Protein AF-A0A9D5VTI6-F1 (afdb_monomer)

Foldseek 3Di:
DDDDDDDDDDDDDDPDDDDDDDDDDDDDDDDDDDDDDDDDDDDDDDDDDPPPPPPPPPPPVVVVVVVVVVVVVVVVVVVVVVVVQVVQQQKWAWDADPFEIWIWGGQDPPVGTHGDDGQGPHDDDPVRDDRIDGLVVVLVSQLVSLQVQLVVLVVDPDDRPLVSSLVSLVSSLVSDPDPVVNVVSQLVNLVSLLVVLQVQLVVLVVVDDLVSLVSSLVSLVVNCVTNYDPVSNVVSVVVNVVSVVSNVVVVVVD

Nearest PDB structures (foldseek):
  2yhc-assembly1_A  TM=4.412E-01  e=2.828E-01  Escherichia coli BL21(DE3)
  9co0-assembly1_D  TM=4.946E-01  e=5.108E-01  Escherichia coli
  5h7c-assembly2_C  TM=4.149E-01  e=6.471E-01  Staphylococcus aureus
  6lyr-assembly1_D  TM=4.007E-01  e=3.183E-01  Escherichia coli K-12
  9dze-assembly1_B  TM=3.853E-01  e=5.767E+00  synthetic construct

Solvent-accessible surface area (backbone atoms only — not comparable to full-atom values): 15288 Å² total; per-residue (Å²): 140,85,84,84,80,85,82,79,85,76,80,82,82,82,82,73,79,86,77,83,83,78,80,83,81,84,78,86,81,86,82,81,86,83,90,84,87,89,86,89,86,86,85,82,91,75,94,72,80,81,73,76,75,73,76,74,86,68,69,58,64,66,58,56,51,50,52,52,50,50,52,51,52,51,52,51,52,53,51,51,52,49,52,52,48,54,59,34,54,50,33,29,38,76,47,79,55,99,64,18,31,37,38,28,34,31,68,42,89,88,82,41,58,42,85,69,50,73,43,69,83,40,80,81,57,78,94,72,70,66,89,67,39,43,61,84,67,50,28,53,56,54,18,48,54,22,44,51,56,23,53,54,38,67,74,46,92,74,83,55,54,61,69,61,23,40,54,25,34,63,62,15,41,87,29,39,92,42,70,69,55,27,48,51,45,48,34,51,43,31,42,53,53,28,51,53,27,45,51,53,18,53,55,28,51,73,68,63,46,70,72,31,33,55,51,18,46,50,30,38,54,54,32,65,75,38,63,59,55,70,71,57,46,52,52,45,53,52,50,44,52,54,46,52,53,51,45,53,57,58,61,76,73,11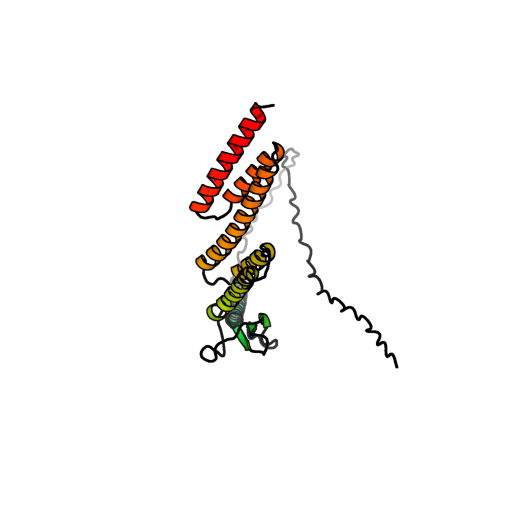1

Secondary structure (DSSP, 8-state):
---------------PPPPP--PPPPPP---PPPP-----------------------S-HHHHHHHHHHHHHHHHHHHHHHHHHHHHHT-EEEEEETTEEEEEEEEETTTEEEEEEEEET----GGG--SSB-HHHHHHHHHHHHHHHHHGGGSSSSS--HHHHHHHHHHHGGG-SSHHHHHHHHHHHHHHHHHHHHHHHHHHHHH--HHHHHHHHHHHHHHHTS---HHHHHHHHHHHHHHHHHHHHHHTT-

Radius of gyration: 34.2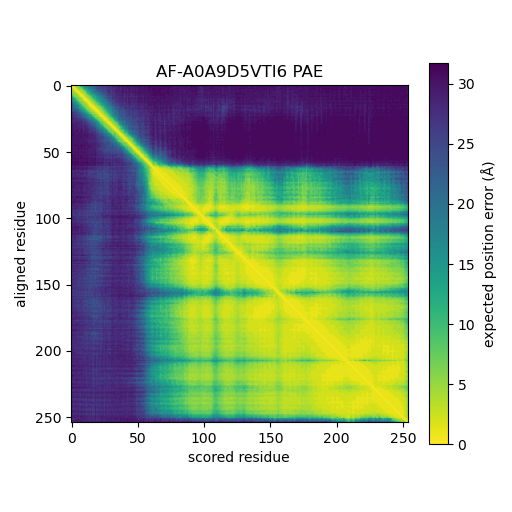4 Å; Cα contacts (8 Å, |Δi|>4): 215; chains: 1; bounding box: 74×119×70 Å

Sequence (254 aa):
EVITEEVKNIEPEVVTPPEPVIEPVIQEELVKVEEKTPEEIKFESNNFIVHKATIDNDIDNSMIKKIIMGCCALAFLIVLVIIASFSNMSKYYIISNDKGIEIWRGSFSPLGKEFFMQLNDVKIPENKKKDVYCKADVFPLICENYISKADNVLDVAGIPNFKTMKKHLNKAIPYAISKELSDSISNRSDRLDAFILIYKADILVLKGSIPNFEQALNYLKQALNLNIDELQKDLVLKKIKVVSDILASTKGKK

pLDDT: mean 79.87, std 23.85, range [27.11, 98.62]

Mean predicted aligned error: 15.23 Å

Structure (mmCIF, N/CA/C/O backbone):
data_AF-A0A9D5VTI6-F1
#
_entry.id   AF-A0A9D5VTI6-F1
#
loop_
_atom_site.group_PDB
_atom_site.id
_atom_site.type_symbol
_atom_site.label_atom_id
_atom_site.label_alt_id
_atom_site.label_comp_id
_atom_site.label_asym_id
_atom_site.label_entity_id
_atom_site.label_seq_id
_atom_site.pdbx_PDB_ins_code
_atom_site.Cartn_x
_atom_site.Cartn_y
_atom_site.Cartn_z
_atom_site.occupancy
_atom_site.B_iso_or_equiv
_atom_site.auth_seq_id
_atom_site.auth_comp_id
_atom_site.auth_asym_id
_atom_site.auth_atom_id
_atom_site.pdbx_PDB_model_num
ATOM 1 N N . GLU A 1 1 ? 14.673 -58.220 9.024 1.00 43.97 1 GLU A N 1
ATOM 2 C CA . GLU A 1 1 ? 15.490 -57.126 8.469 1.00 43.97 1 GLU A CA 1
ATOM 3 C C . GLU A 1 1 ? 14.805 -55.811 8.771 1.00 43.97 1 GLU A C 1
ATOM 5 O O . GLU A 1 1 ? 13.729 -55.547 8.256 1.00 43.97 1 GLU A O 1
ATOM 10 N N . VAL A 1 2 ? 15.373 -55.069 9.715 1.00 39.53 2 VAL A N 1
ATOM 11 C CA . VAL A 1 2 ? 14.962 -53.716 10.089 1.00 39.53 2 VAL A CA 1
ATOM 12 C C . VAL A 1 2 ? 16.063 -52.823 9.538 1.00 39.53 2 VAL A C 1
ATOM 14 O O . VAL A 1 2 ? 17.204 -52.956 9.971 1.00 39.53 2 VAL A O 1
ATOM 17 N N . ILE A 1 3 ? 15.749 -51.980 8.556 1.00 39.47 3 ILE A N 1
ATOM 18 C CA . ILE A 1 3 ? 16.678 -50.971 8.043 1.00 39.47 3 ILE A CA 1
ATOM 19 C C . ILE A 1 3 ? 16.146 -49.617 8.500 1.00 39.47 3 ILE A C 1
ATOM 21 O O . ILE A 1 3 ? 15.167 -49.094 7.976 1.00 39.47 3 ILE A O 1
ATOM 25 N N . THR A 1 4 ? 16.768 -49.109 9.556 1.00 38.38 4 THR A N 1
ATOM 26 C CA . THR A 1 4 ? 16.699 -47.726 10.020 1.00 38.38 4 THR A CA 1
ATOM 27 C C . THR A 1 4 ? 17.646 -46.885 9.168 1.00 38.38 4 THR A C 1
ATOM 29 O O . THR A 1 4 ? 18.858 -47.067 9.268 1.00 38.38 4 THR A O 1
ATOM 32 N N . GLU A 1 5 ? 17.121 -45.970 8.353 1.00 44.16 5 GLU A N 1
ATOM 33 C CA . GLU A 1 5 ? 17.927 -44.918 7.724 1.00 44.16 5 GLU A CA 1
ATOM 34 C C . GLU A 1 5 ? 17.889 -43.644 8.582 1.00 44.16 5 GLU A C 1
ATOM 36 O O . GLU A 1 5 ? 16.846 -43.017 8.774 1.00 44.16 5 GLU A O 1
ATOM 41 N N . GLU A 1 6 ? 19.056 -43.284 9.119 1.00 37.69 6 GLU A N 1
ATOM 42 C CA . GLU A 1 6 ? 19.358 -41.983 9.716 1.00 37.69 6 GLU A CA 1
ATOM 43 C C . GLU A 1 6 ? 19.283 -40.888 8.644 1.00 37.69 6 GLU A C 1
ATOM 45 O O . GLU A 1 6 ? 20.169 -40.755 7.797 1.00 37.69 6 GLU A O 1
ATOM 50 N N . VAL A 1 7 ? 18.251 -40.047 8.702 1.00 43.75 7 VAL A N 1
ATOM 51 C CA . VAL A 1 7 ? 18.218 -38.806 7.924 1.00 43.75 7 VAL A CA 1
ATOM 52 C C . VAL A 1 7 ? 19.051 -37.759 8.661 1.00 43.75 7 VAL A C 1
ATOM 54 O O . VAL A 1 7 ? 18.619 -37.149 9.640 1.00 43.75 7 VAL A O 1
ATOM 57 N N . LYS A 1 8 ? 20.281 -37.573 8.182 1.00 38.91 8 LYS A N 1
ATOM 58 C CA . LYS A 1 8 ? 21.216 -36.537 8.620 1.00 38.91 8 LYS A CA 1
ATOM 59 C C . LYS A 1 8 ? 20.639 -35.155 8.293 1.00 38.91 8 LYS A C 1
ATOM 61 O O . LYS A 1 8 ? 20.496 -34.784 7.131 1.00 38.91 8 LYS A O 1
ATOM 66 N N . ASN A 1 9 ? 20.300 -34.413 9.342 1.00 35.34 9 ASN A N 1
ATOM 67 C CA . ASN A 1 9 ? 19.789 -33.048 9.292 1.00 35.34 9 ASN A CA 1
ATOM 68 C C . ASN A 1 9 ? 20.900 -32.108 8.780 1.00 35.34 9 ASN A C 1
ATOM 70 O O . ASN A 1 9 ? 21.881 -31.879 9.486 1.00 35.34 9 ASN A O 1
ATOM 74 N N . ILE A 1 10 ? 20.785 -31.613 7.545 1.00 40.25 10 ILE A N 1
ATOM 75 C CA . ILE A 1 10 ? 21.669 -30.575 6.997 1.00 40.25 10 ILE A CA 1
ATOM 76 C C . ILE A 1 10 ? 20.892 -29.263 7.050 1.00 40.25 10 ILE A C 1
ATOM 78 O O . ILE A 1 10 ? 19.964 -29.032 6.277 1.00 40.25 10 ILE A O 1
ATOM 82 N N . GLU A 1 11 ? 21.255 -28.438 8.022 1.00 40.38 11 GLU A N 1
ATOM 83 C CA . GLU A 1 11 ? 20.750 -27.086 8.221 1.00 40.38 11 GLU A CA 1
ATOM 84 C C . GLU A 1 11 ? 21.240 -26.191 7.061 1.00 40.38 11 GLU A C 1
ATOM 86 O O . GLU A 1 11 ? 22.439 -26.192 6.766 1.00 40.38 11 GLU A O 1
ATOM 91 N N . PRO A 1 12 ? 20.362 -25.470 6.338 1.00 37.25 12 PRO A N 1
ATOM 92 C CA . PRO A 1 12 ? 20.798 -24.609 5.248 1.00 37.25 12 PRO A CA 1
ATOM 93 C C . PRO A 1 12 ? 21.479 -23.353 5.804 1.00 37.25 12 PRO A C 1
ATOM 95 O O . PRO A 1 12 ? 20.873 -22.560 6.525 1.00 37.25 12 PRO A O 1
ATOM 98 N N . GLU A 1 13 ? 22.744 -23.177 5.433 1.00 39.16 13 GLU A N 1
ATOM 99 C CA . GLU A 1 13 ? 23.577 -22.021 5.751 1.00 39.16 13 GLU A CA 1
ATOM 100 C C . GLU A 1 13 ? 22.930 -20.727 5.221 1.00 39.16 13 GLU A C 1
ATOM 102 O O . GLU A 1 13 ? 22.745 -20.528 4.017 1.00 39.16 13 GLU A O 1
ATOM 107 N N . VAL A 1 14 ? 22.531 -19.847 6.143 1.00 38.62 14 VAL A N 1
ATOM 108 C CA . VAL A 1 14 ? 21.947 -18.537 5.842 1.00 38.62 14 VAL A CA 1
ATOM 109 C C . VAL A 1 14 ? 23.065 -17.612 5.367 1.00 38.62 14 VAL A C 1
ATOM 111 O O . VAL A 1 14 ? 23.754 -16.987 6.168 1.00 38.62 14 VAL A O 1
ATOM 114 N N . VAL A 1 15 ? 23.239 -17.501 4.051 1.00 40.75 15 VAL A N 1
ATOM 115 C CA . VAL A 1 15 ? 24.117 -16.486 3.456 1.00 40.75 15 VAL A CA 1
ATOM 116 C C . VAL A 1 15 ? 23.425 -15.127 3.569 1.00 40.75 15 VAL A C 1
ATOM 118 O O . VAL A 1 15 ? 22.562 -14.769 2.765 1.00 40.75 15 VAL A O 1
ATOM 121 N N . THR A 1 16 ? 23.773 -14.369 4.607 1.00 39.66 16 THR A N 1
ATOM 122 C CA . THR A 1 16 ? 23.371 -12.968 4.757 1.00 39.66 16 THR A CA 1
ATOM 123 C C . THR A 1 16 ? 24.103 -12.099 3.725 1.00 39.66 16 THR A C 1
ATOM 125 O O . THR A 1 16 ? 25.331 -12.178 3.645 1.00 39.66 16 THR A O 1
ATOM 128 N N . PRO A 1 17 ? 23.400 -11.252 2.948 1.00 46.28 17 PRO A N 1
ATOM 129 C CA . PRO A 1 17 ? 24.040 -10.271 2.072 1.00 46.28 17 PRO A CA 1
ATOM 130 C C . PRO A 1 17 ? 24.896 -9.284 2.885 1.00 46.28 17 PRO A C 1
ATOM 132 O O . PRO A 1 17 ? 24.484 -8.927 3.991 1.00 46.28 17 PRO A O 1
ATOM 135 N N . PRO A 1 18 ? 26.045 -8.810 2.366 1.00 43.47 18 PRO A N 1
ATOM 136 C CA . PRO A 1 18 ? 26.842 -7.803 3.055 1.00 43.47 18 PRO A CA 1
ATOM 137 C C . PRO A 1 18 ? 26.056 -6.494 3.200 1.00 43.47 18 PRO A C 1
ATOM 139 O O . PRO A 1 18 ? 25.431 -6.005 2.256 1.00 43.47 18 PRO A O 1
ATOM 142 N N . GLU A 1 19 ? 26.086 -5.957 4.415 1.00 41.88 19 GLU A N 1
ATOM 143 C CA . GLU A 1 19 ? 25.451 -4.706 4.821 1.00 41.88 19 GLU A CA 1
ATOM 144 C C . GLU A 1 19 ? 26.092 -3.512 4.077 1.00 41.88 19 GLU A C 1
ATOM 146 O O . GLU A 1 19 ? 27.314 -3.490 3.897 1.00 41.88 19 GLU A O 1
ATOM 151 N N . PRO A 1 20 ? 25.311 -2.521 3.605 1.00 37.84 20 PRO A N 1
ATOM 152 C CA . PRO A 1 20 ? 25.862 -1.361 2.915 1.00 37.84 20 PRO A CA 1
ATOM 153 C C . PRO A 1 20 ? 26.680 -0.494 3.880 1.00 37.84 20 PRO A C 1
ATOM 155 O O . PRO A 1 20 ? 26.173 -0.024 4.898 1.00 37.84 20 PRO A O 1
ATOM 158 N N . VAL A 1 21 ? 27.944 -0.252 3.529 1.00 41.22 21 VAL A N 1
ATOM 159 C CA . VAL A 1 21 ? 28.830 0.680 4.234 1.00 41.22 21 VAL A CA 1
ATOM 160 C C . VAL A 1 21 ? 28.287 2.100 4.056 1.00 41.22 21 VAL A C 1
ATOM 162 O O . VAL A 1 21 ? 28.240 2.622 2.944 1.00 41.22 21 VAL A O 1
ATOM 165 N N . ILE A 1 22 ? 27.854 2.713 5.157 1.00 39.47 22 ILE A N 1
ATOM 166 C CA . ILE A 1 22 ? 27.445 4.118 5.219 1.00 39.47 22 ILE A CA 1
ATOM 167 C C . ILE A 1 22 ? 28.712 4.948 5.459 1.00 39.47 22 ILE A C 1
ATOM 169 O O . ILE A 1 22 ? 29.327 4.845 6.521 1.00 39.47 22 ILE A O 1
ATOM 173 N N . GLU A 1 23 ? 29.115 5.758 4.481 1.00 43.22 23 GLU A N 1
ATOM 174 C CA . GLU A 1 23 ? 30.178 6.753 4.665 1.00 43.22 23 GLU A CA 1
ATOM 175 C C . GLU A 1 23 ? 29.709 7.870 5.623 1.00 43.22 23 GLU A C 1
ATOM 177 O O . GLU A 1 23 ? 28.547 8.290 5.556 1.00 43.22 23 GLU A O 1
ATOM 182 N N . PRO A 1 24 ? 30.567 8.355 6.542 1.00 36.34 24 PRO A N 1
ATOM 183 C CA . PRO A 1 24 ? 30.161 9.326 7.548 1.00 36.34 24 PRO A CA 1
ATOM 184 C C . PRO A 1 24 ? 29.905 10.715 6.952 1.00 36.34 24 PRO A C 1
ATOM 186 O O . PRO A 1 24 ? 30.727 11.293 6.243 1.00 36.34 24 PRO A O 1
ATOM 189 N N . VAL A 1 25 ? 28.749 11.259 7.327 1.00 35.19 25 VAL A N 1
ATOM 190 C CA . VAL A 1 25 ? 28.302 12.636 7.100 1.00 35.19 25 VAL A CA 1
ATOM 191 C C . VAL A 1 25 ? 29.259 13.613 7.790 1.00 35.19 25 VAL A C 1
ATOM 193 O O . VAL A 1 25 ? 29.418 13.570 9.009 1.00 35.19 25 VAL A O 1
ATOM 196 N N . ILE A 1 26 ? 29.866 14.519 7.021 1.00 33.16 26 ILE A N 1
ATOM 197 C CA . ILE A 1 26 ? 30.631 15.652 7.556 1.00 33.16 26 ILE A CA 1
ATOM 198 C C . ILE A 1 26 ? 29.632 16.686 8.092 1.00 33.16 26 ILE A C 1
ATOM 200 O O . ILE A 1 26 ? 28.782 17.181 7.354 1.00 33.16 26 ILE A O 1
ATOM 204 N N . GLN A 1 27 ? 29.716 16.974 9.391 1.00 29.55 27 GLN A N 1
ATOM 205 C CA . GLN A 1 27 ? 28.955 18.022 10.070 1.00 29.55 27 GLN A CA 1
ATOM 206 C C . GLN A 1 27 ? 29.680 19.364 9.896 1.00 29.55 27 GLN A C 1
ATOM 208 O O . GLN A 1 27 ? 30.845 19.482 10.270 1.00 29.55 27 GLN A O 1
ATOM 213 N N . GLU A 1 28 ? 29.006 20.374 9.342 1.00 39.56 28 GLU A N 1
ATOM 214 C CA . GLU A 1 28 ? 29.485 21.761 9.373 1.00 39.56 28 GLU A CA 1
ATOM 215 C C . GLU A 1 28 ? 29.245 22.358 10.767 1.00 39.56 28 GLU A C 1
ATOM 217 O O . GLU A 1 28 ? 28.109 22.493 11.229 1.00 39.56 28 GLU A O 1
ATOM 222 N N . GLU A 1 29 ? 30.335 22.704 11.448 1.00 34.91 29 GLU A N 1
ATOM 223 C CA . GLU A 1 29 ? 30.332 23.370 12.745 1.00 34.91 29 GLU A CA 1
ATOM 224 C C . GLU A 1 29 ? 30.116 24.884 12.559 1.00 34.91 29 GLU A C 1
ATOM 226 O O . GLU A 1 29 ? 30.940 25.601 11.991 1.00 34.91 29 GLU A O 1
ATOM 231 N N . LEU A 1 30 ? 28.970 25.374 13.038 1.00 31.88 30 LEU A N 1
ATOM 232 C CA . LEU A 1 30 ? 28.612 26.791 13.110 1.00 31.88 30 LEU A CA 1
ATOM 233 C C . LEU A 1 30 ? 29.460 27.500 14.179 1.00 31.88 30 LEU A C 1
ATOM 235 O O . LEU A 1 30 ? 29.118 27.482 15.362 1.00 31.88 30 LEU A O 1
ATOM 239 N N . VAL A 1 31 ? 30.534 28.183 13.772 1.00 32.88 31 VAL A N 1
ATOM 240 C CA . VAL A 1 31 ? 31.255 29.111 14.657 1.00 32.88 31 VAL A CA 1
ATOM 241 C C . VAL A 1 31 ? 30.581 30.483 14.629 1.00 32.88 31 VAL A C 1
ATOM 243 O O . VAL A 1 31 ? 30.565 31.198 13.629 1.00 32.88 31 VAL A O 1
ATOM 246 N N . LYS A 1 32 ? 30.010 30.827 15.781 1.00 31.69 32 LYS A N 1
ATOM 247 C CA . LYS A 1 32 ? 29.334 32.078 16.118 1.00 31.69 32 LYS A CA 1
ATOM 248 C C . LYS A 1 32 ? 30.393 33.098 16.556 1.00 31.69 32 LYS A C 1
ATOM 250 O O . LYS A 1 32 ? 31.061 32.867 17.559 1.00 31.69 32 LYS A O 1
ATOM 255 N N . VAL A 1 33 ? 30.555 34.206 15.831 1.00 34.12 33 VAL A N 1
ATOM 256 C CA . VAL A 1 33 ? 31.423 35.314 16.267 1.00 34.12 33 VAL A CA 1
ATOM 257 C C . VAL A 1 33 ? 30.557 36.412 16.872 1.00 34.12 33 VAL A C 1
ATOM 259 O O . VAL A 1 33 ? 29.667 36.955 16.222 1.00 34.12 33 VAL A O 1
ATOM 262 N N . GLU A 1 34 ? 30.811 36.665 18.149 1.00 31.92 34 GLU A N 1
ATOM 263 C CA . GLU A 1 34 ? 30.154 37.647 19.001 1.00 31.92 34 GLU A CA 1
ATOM 264 C C . GLU A 1 34 ? 30.899 38.992 18.923 1.00 31.92 34 GLU A C 1
ATOM 266 O O . GLU A 1 34 ? 32.126 39.052 18.857 1.00 31.92 34 GLU A O 1
ATOM 271 N N . GLU A 1 35 ? 30.124 40.068 18.884 1.00 36.31 35 GLU A N 1
ATOM 272 C CA . GLU A 1 35 ? 30.519 41.462 18.685 1.00 36.31 35 GLU A CA 1
ATOM 273 C C . GLU A 1 35 ? 31.070 42.094 19.978 1.00 36.31 35 GLU A C 1
ATOM 275 O O . GLU A 1 35 ? 30.471 41.918 21.041 1.00 36.31 35 GLU A O 1
ATOM 280 N N . LYS A 1 36 ? 32.168 42.871 19.900 1.00 31.98 36 LYS A N 1
ATOM 281 C CA . LYS A 1 36 ? 32.514 43.934 20.874 1.00 31.98 36 LYS A CA 1
ATOM 282 C C . LYS A 1 36 ? 33.604 44.899 20.365 1.00 31.98 36 LYS A C 1
ATOM 284 O O . LYS A 1 36 ? 34.701 44.485 20.004 1.00 31.98 36 LYS A O 1
ATOM 289 N N . THR A 1 37 ? 33.289 46.191 20.424 1.00 29.27 37 THR A N 1
ATOM 290 C CA . THR A 1 37 ? 34.144 47.401 20.297 1.00 29.27 37 THR A CA 1
ATOM 291 C C . THR A 1 37 ? 34.239 48.091 21.684 1.00 29.27 37 THR A C 1
ATOM 293 O O . THR A 1 37 ? 33.498 47.657 22.572 1.00 29.27 37 THR A O 1
ATOM 296 N N . PRO A 1 38 ? 34.947 49.231 21.916 1.00 45.91 38 PRO A N 1
ATOM 297 C CA . PRO A 1 38 ? 36.143 49.867 21.307 1.00 45.91 38 PRO A CA 1
ATOM 298 C C . PRO A 1 38 ? 37.209 50.349 22.356 1.00 45.91 38 PRO A C 1
ATOM 300 O O . PRO A 1 38 ? 36.931 50.341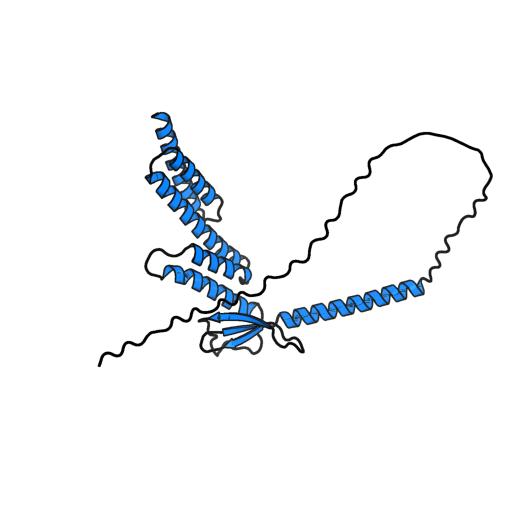 23.548 1.00 45.91 38 PRO A O 1
ATOM 303 N N . GLU A 1 39 ? 38.401 50.800 21.909 1.00 33.03 39 GLU A N 1
ATOM 304 C CA . GLU A 1 39 ? 39.082 52.095 22.250 1.00 33.03 39 GLU A CA 1
ATOM 305 C C . GLU A 1 39 ? 40.641 52.122 22.198 1.00 33.03 39 GLU A C 1
ATOM 307 O O . GLU A 1 39 ? 41.319 51.273 22.768 1.00 33.03 39 GLU A O 1
ATOM 312 N N . GLU A 1 40 ? 41.117 53.156 21.467 1.00 30.23 40 GLU A N 1
ATOM 313 C CA . GLU A 1 40 ? 42.366 53.971 21.407 1.00 30.23 40 GLU A CA 1
ATOM 314 C C . GLU A 1 40 ? 43.764 53.361 21.689 1.00 30.23 40 GLU A C 1
ATOM 316 O O . GLU A 1 40 ? 43.980 52.637 22.648 1.00 30.23 40 GLU A O 1
ATOM 321 N N . ILE A 1 41 ? 44.791 53.638 20.862 1.00 29.81 41 ILE A N 1
ATOM 322 C CA . ILE A 1 41 ? 45.647 54.851 20.933 1.00 29.81 41 ILE A CA 1
ATOM 323 C C . ILE A 1 41 ? 46.195 55.284 19.546 1.00 29.81 41 ILE A C 1
ATOM 325 O O . ILE A 1 41 ? 46.600 54.466 18.722 1.00 29.81 41 ILE A O 1
ATOM 329 N N . LYS A 1 42 ? 46.223 56.611 19.337 1.00 29.03 42 LYS A N 1
ATOM 330 C CA . LYS A 1 42 ? 46.693 57.406 18.175 1.00 29.03 42 LYS A CA 1
ATOM 331 C C . LYS A 1 42 ? 48.218 57.400 18.005 1.00 29.03 42 LYS A C 1
ATOM 333 O O . LYS A 1 42 ? 48.894 57.389 19.020 1.00 29.03 42 LYS A O 1
ATOM 338 N N . PHE A 1 43 ? 48.732 57.585 16.780 1.00 27.11 43 PHE A N 1
ATOM 339 C CA . PHE A 1 43 ? 49.891 58.455 16.489 1.00 27.11 43 PHE A CA 1
ATOM 340 C C . PHE A 1 43 ? 49.946 58.870 15.005 1.00 27.11 43 PHE A C 1
ATOM 342 O O . PHE A 1 43 ? 49.276 58.299 14.150 1.00 27.11 43 PHE A O 1
ATOM 349 N N . GLU A 1 44 ? 50.689 59.947 14.774 1.00 29.73 44 GLU A N 1
ATOM 350 C CA . GLU A 1 44 ? 50.534 60.990 13.762 1.00 29.73 44 GLU A CA 1
ATOM 351 C C . GLU A 1 44 ? 50.876 60.665 12.303 1.00 29.73 44 GLU A C 1
ATOM 353 O O . GLU A 1 44 ? 51.579 59.723 11.946 1.00 29.73 44 GLU A O 1
ATOM 358 N N . SER A 1 45 ? 50.354 61.575 11.482 1.00 43.47 45 SER A N 1
ATOM 359 C CA . SER A 1 45 ? 50.473 61.764 10.045 1.00 43.47 45 SER A CA 1
ATOM 360 C C . SER A 1 45 ? 51.859 61.539 9.451 1.00 43.47 45 SER A C 1
ATOM 362 O O . SER A 1 45 ? 52.825 62.162 9.880 1.00 43.47 45 SER A O 1
ATOM 364 N N . ASN A 1 46 ? 51.889 60.833 8.321 1.00 31.67 46 ASN A N 1
ATOM 365 C CA . ASN A 1 46 ? 52.765 61.171 7.207 1.00 31.67 46 ASN A CA 1
ATOM 366 C C . ASN A 1 46 ? 52.024 60.921 5.890 1.00 31.67 46 ASN A C 1
ATOM 368 O O . ASN A 1 46 ? 51.432 59.863 5.688 1.00 31.67 46 ASN A O 1
ATOM 372 N N . ASN A 1 47 ? 52.036 61.934 5.020 1.00 41.44 47 ASN A N 1
ATOM 373 C CA . ASN A 1 47 ? 51.474 61.914 3.671 1.00 41.44 47 ASN A CA 1
ATOM 374 C C . ASN A 1 47 ? 51.978 60.693 2.892 1.00 41.44 47 ASN A C 1
ATOM 376 O O . ASN A 1 47 ? 53.104 60.699 2.395 1.00 41.44 47 ASN A O 1
ATOM 380 N N . PHE A 1 48 ? 51.130 59.676 2.737 1.00 32.41 48 PHE A N 1
ATOM 381 C CA . PHE A 1 48 ? 51.341 58.645 1.734 1.00 32.41 48 PHE A CA 1
ATOM 382 C C . PHE A 1 48 ? 50.512 58.993 0.504 1.00 32.41 48 PHE A C 1
ATOM 384 O O . PHE A 1 48 ? 49.288 59.122 0.555 1.00 32.41 48 PHE A O 1
ATOM 391 N N . ILE A 1 49 ? 51.228 59.219 -0.590 1.00 38.34 49 ILE A N 1
ATOM 392 C CA . ILE A 1 49 ? 50.702 59.546 -1.907 1.00 38.34 49 ILE A CA 1
ATOM 393 C C . ILE A 1 49 ? 49.628 58.519 -2.275 1.00 38.34 49 ILE A C 1
ATOM 395 O O . ILE A 1 49 ? 49.895 57.319 -2.333 1.00 38.34 49 ILE A O 1
ATOM 399 N N . VAL A 1 50 ? 48.410 58.996 -2.546 1.00 36.31 50 VAL A N 1
ATOM 400 C CA . VAL A 1 50 ? 47.361 58.190 -3.171 1.00 36.31 50 VAL A CA 1
ATOM 401 C C . VAL A 1 50 ? 47.820 57.898 -4.595 1.00 36.31 50 VAL A C 1
ATOM 403 O O . VAL A 1 50 ? 47.521 58.637 -5.534 1.00 36.31 50 VAL A O 1
ATOM 406 N N . HIS A 1 51 ? 48.550 56.802 -4.779 1.00 37.81 51 HIS A N 1
ATOM 407 C CA . HIS A 1 51 ? 48.488 56.119 -6.054 1.00 37.81 51 HIS A CA 1
ATOM 408 C C . HIS A 1 51 ? 47.061 55.603 -6.171 1.00 37.81 51 HIS A C 1
ATOM 410 O O . HIS A 1 51 ? 46.661 54.660 -5.491 1.00 37.81 51 HIS A O 1
ATOM 416 N N . LYS A 1 52 ? 46.268 56.269 -7.016 1.00 38.47 52 LYS A N 1
ATOM 417 C CA . LYS A 1 52 ? 45.078 55.666 -7.598 1.00 38.47 52 LYS A CA 1
ATOM 418 C C . LYS A 1 52 ? 45.571 54.386 -8.263 1.00 38.47 52 LYS A C 1
ATOM 420 O O . LYS A 1 52 ? 46.128 54.441 -9.355 1.00 38.47 52 LYS A O 1
ATOM 425 N N . ALA A 1 53 ? 45.444 53.262 -7.563 1.00 38.19 53 ALA A N 1
ATOM 426 C CA . ALA A 1 53 ? 45.552 51.957 -8.170 1.00 38.19 53 ALA A CA 1
ATOM 427 C C . ALA A 1 53 ? 44.395 51.896 -9.162 1.00 38.19 53 ALA A C 1
ATOM 429 O O . ALA A 1 53 ? 43.250 51.607 -8.815 1.00 38.19 53 ALA A O 1
ATOM 430 N N . THR A 1 54 ? 44.680 52.291 -10.397 1.00 39.56 54 THR A N 1
ATOM 431 C CA . THR A 1 54 ? 43.952 51.788 -11.542 1.00 39.56 54 THR A CA 1
ATOM 432 C C . THR A 1 54 ? 44.080 50.278 -11.413 1.00 39.56 54 THR A C 1
ATOM 434 O O . THR A 1 54 ? 45.166 49.727 -11.571 1.00 39.56 54 THR A O 1
ATOM 437 N N . ILE A 1 55 ? 43.007 49.617 -10.985 1.00 43.06 55 ILE A N 1
ATOM 438 C CA . ILE A 1 55 ? 42.879 48.189 -11.224 1.00 43.06 55 ILE A CA 1
ATOM 439 C C . ILE A 1 55 ? 42.790 48.112 -12.740 1.00 43.06 55 ILE A C 1
ATOM 441 O O . ILE A 1 55 ? 41.748 48.430 -13.319 1.00 43.06 55 ILE A O 1
ATOM 445 N N . ASP A 1 56 ? 43.918 47.816 -13.376 1.00 42.66 56 ASP A N 1
ATOM 446 C CA . ASP A 1 56 ? 43.948 47.410 -14.767 1.00 42.66 56 ASP A CA 1
ATOM 447 C C . ASP A 1 56 ? 43.032 46.188 -14.866 1.00 42.66 56 ASP A C 1
ATOM 449 O O . ASP A 1 56 ? 43.382 45.073 -14.481 1.00 42.66 56 ASP A O 1
ATOM 453 N N . ASN A 1 57 ? 41.800 46.417 -15.322 1.00 57.31 57 ASN A N 1
ATOM 454 C CA . ASN A 1 57 ? 40.838 45.378 -15.678 1.00 57.31 57 ASN A CA 1
ATOM 455 C C . ASN A 1 57 ? 41.259 44.727 -17.001 1.00 57.31 57 ASN A C 1
ATOM 457 O O . ASN A 1 57 ? 40.473 44.662 -17.943 1.00 57.31 57 ASN A O 1
ATOM 461 N N . ASP A 1 58 ? 42.502 44.266 -17.072 1.00 52.97 58 ASP A N 1
ATOM 462 C CA . ASP A 1 58 ? 43.028 43.529 -18.211 1.00 52.97 58 ASP A CA 1
ATOM 463 C C . ASP A 1 58 ? 43.537 42.162 -17.747 1.00 52.97 58 ASP A C 1
ATOM 465 O O . ASP A 1 58 ? 44.642 41.717 -18.048 1.00 52.97 58 ASP A O 1
ATOM 469 N N . ILE A 1 59 ? 42.690 41.454 -16.987 1.00 56.34 59 ILE A N 1
ATOM 470 C CA . ILE A 1 59 ? 42.715 40.000 -17.105 1.00 56.34 59 ILE A CA 1
ATOM 471 C C . ILE A 1 59 ? 42.177 39.728 -18.500 1.00 56.34 59 ILE A C 1
ATOM 473 O O . ILE A 1 59 ? 40.987 39.946 -18.731 1.00 56.34 59 ILE A O 1
ATOM 477 N N . ASP A 1 60 ? 43.067 39.304 -19.401 1.00 59.84 60 ASP A N 1
ATOM 478 C CA . ASP A 1 60 ? 42.798 38.997 -20.804 1.00 59.84 60 ASP A CA 1
ATOM 479 C C . ASP A 1 60 ? 41.405 38.362 -20.961 1.00 59.84 60 ASP A C 1
ATOM 481 O O . ASP A 1 60 ? 41.179 37.166 -20.734 1.00 59.84 60 ASP A O 1
ATOM 485 N N . ASN A 1 61 ? 40.430 39.211 -21.302 1.00 67.38 61 ASN A N 1
ATOM 486 C CA . ASN A 1 61 ? 39.011 38.869 -21.350 1.00 67.38 61 ASN A CA 1
ATOM 487 C C . ASN A 1 61 ? 38.787 37.739 -22.379 1.00 67.38 61 ASN A C 1
ATOM 489 O O . ASN A 1 61 ? 37.843 36.959 -22.273 1.00 67.38 61 ASN A O 1
ATOM 493 N N . SER A 1 62 ? 39.715 37.590 -23.334 1.00 77.75 62 SER A N 1
ATOM 494 C CA . SER A 1 62 ? 39.780 36.489 -24.294 1.00 77.75 62 SER A CA 1
ATOM 495 C C . SER A 1 62 ? 40.084 35.143 -23.629 1.00 77.75 62 SER A C 1
ATOM 497 O O . SER A 1 62 ? 39.437 34.145 -23.950 1.00 77.75 62 SER A O 1
ATOM 499 N N . MET A 1 63 ? 41.026 35.090 -22.682 1.00 84.94 63 MET A N 1
ATOM 500 C CA . MET A 1 63 ? 41.409 33.854 -21.992 1.00 84.94 63 MET A CA 1
ATOM 501 C C . MET A 1 63 ? 40.312 33.380 -21.034 1.00 84.94 63 MET A C 1
ATOM 503 O O . MET A 1 63 ? 39.928 32.210 -21.087 1.00 84.94 63 MET A O 1
ATOM 507 N N . ILE A 1 64 ? 39.726 34.285 -20.238 1.00 86.38 64 ILE A N 1
ATOM 508 C CA . ILE A 1 64 ? 38.580 33.952 -19.372 1.00 86.38 64 ILE A CA 1
ATOM 509 C C . ILE A 1 64 ? 37.395 33.459 -20.215 1.00 86.38 64 ILE A C 1
ATOM 511 O O . ILE A 1 64 ? 36.815 32.419 -19.905 1.00 86.38 64 ILE A O 1
ATOM 515 N N . LYS A 1 65 ? 37.055 34.143 -21.318 1.00 87.19 65 LYS A N 1
ATOM 516 C CA . LYS A 1 65 ? 35.969 33.711 -22.217 1.00 87.19 65 LYS A CA 1
ATOM 517 C C . LYS A 1 65 ? 36.213 32.326 -22.811 1.00 87.19 65 LYS A C 1
ATOM 519 O O . LYS A 1 65 ? 35.268 31.550 -22.909 1.00 87.19 65 LYS A O 1
ATOM 524 N N . LYS A 1 66 ? 37.454 31.988 -23.179 1.00 91.56 66 LYS A N 1
ATOM 525 C CA . LYS A 1 66 ? 37.815 30.648 -23.678 1.00 91.56 66 LYS A CA 1
ATOM 526 C C . LYS A 1 66 ? 37.684 29.572 -22.599 1.00 91.56 66 LYS A C 1
ATOM 528 O O . LYS A 1 66 ? 37.168 28.500 -22.900 1.00 91.56 66 LYS A O 1
ATOM 533 N N . ILE A 1 67 ? 38.090 29.857 -21.359 1.00 91.12 67 ILE A N 1
ATOM 534 C CA . ILE A 1 67 ? 37.912 28.937 -20.222 1.00 91.12 67 ILE A CA 1
ATOM 535 C C . ILE A 1 67 ? 36.421 28.717 -19.950 1.00 91.12 67 ILE A C 1
ATOM 537 O O . ILE A 1 67 ? 35.982 27.574 -19.868 1.00 91.12 67 ILE A O 1
ATOM 541 N N . ILE A 1 68 ? 35.625 29.789 -19.894 1.00 91.69 68 ILE A N 1
ATOM 542 C CA . ILE A 1 68 ? 34.169 29.699 -19.720 1.00 91.69 68 ILE A CA 1
ATOM 543 C C . ILE A 1 68 ? 33.541 28.893 -20.863 1.00 91.69 68 ILE A C 1
ATOM 545 O O . ILE A 1 68 ? 32.758 27.986 -20.602 1.00 91.69 68 ILE A O 1
ATOM 549 N N . MET A 1 69 ? 33.926 29.155 -22.116 1.00 92.94 69 MET A N 1
ATOM 550 C CA . MET A 1 69 ? 33.451 28.398 -23.278 1.00 92.94 69 MET A CA 1
ATOM 551 C C . MET A 1 69 ? 33.807 26.907 -23.175 1.00 92.94 69 MET A C 1
ATOM 553 O O . MET A 1 69 ? 32.969 26.056 -23.466 1.00 92.94 69 MET A O 1
ATOM 557 N N . GLY A 1 70 ? 35.022 26.584 -22.721 1.00 94.94 70 GLY A N 1
ATOM 558 C CA . GLY A 1 70 ? 35.462 25.211 -22.468 1.00 94.94 70 GLY A CA 1
ATOM 559 C C . GLY A 1 70 ? 34.633 24.521 -21.383 1.00 94.94 70 GLY A C 1
ATOM 560 O O . GLY A 1 70 ? 34.165 23.401 -21.587 1.00 94.94 70 GLY A O 1
ATOM 561 N N . CYS A 1 71 ? 34.367 25.210 -20.271 1.00 94.12 71 CYS A N 1
ATOM 562 C CA . CYS A 1 71 ? 33.481 24.717 -19.217 1.00 94.12 71 CYS A CA 1
ATOM 563 C C . CYS A 1 71 ? 32.044 24.514 -19.722 1.00 94.12 71 CYS A C 1
ATOM 565 O O . CYS A 1 71 ? 31.435 23.489 -19.423 1.00 94.12 71 CYS A O 1
ATOM 567 N N . CYS A 1 72 ? 31.510 25.438 -20.528 1.00 95.06 72 CYS A N 1
ATOM 568 C CA . CYS A 1 72 ? 30.187 25.303 -21.141 1.00 95.06 72 CYS A CA 1
ATOM 569 C C . CYS A 1 72 ? 30.113 24.101 -22.094 1.00 95.06 72 CYS A C 1
ATOM 571 O O . CYS A 1 72 ? 29.135 23.357 -22.058 1.00 95.06 72 CYS A O 1
ATOM 573 N N . ALA A 1 73 ? 31.146 23.871 -22.909 1.00 95.25 73 ALA A N 1
ATOM 574 C CA . ALA A 1 73 ? 31.212 22.719 -23.805 1.00 95.25 73 ALA A CA 1
ATOM 575 C C . ALA A 1 73 ? 31.266 21.391 -23.031 1.00 95.25 73 ALA A C 1
ATOM 577 O O . ALA A 1 73 ? 30.555 20.445 -23.373 1.00 95.25 73 ALA A O 1
ATOM 578 N N . LEU A 1 74 ? 32.054 21.325 -21.952 1.00 95.69 74 LEU A N 1
ATOM 579 C CA . LEU A 1 74 ? 32.111 20.146 -21.088 1.00 95.69 74 LEU A CA 1
ATOM 580 C C . LEU A 1 74 ? 30.772 19.896 -20.381 1.00 95.69 74 LEU A C 1
ATOM 582 O O . LEU A 1 74 ? 30.278 18.770 -20.384 1.00 95.69 74 LEU A O 1
ATOM 586 N N . ALA A 1 75 ? 30.153 20.940 -19.826 1.00 95.69 75 ALA A N 1
ATOM 587 C CA . ALA A 1 75 ? 28.837 20.843 -19.202 1.00 95.69 75 ALA A CA 1
ATOM 588 C C . ALA A 1 75 ? 27.780 20.337 -20.197 1.00 95.69 75 ALA A C 1
ATOM 590 O O . ALA A 1 75 ? 26.979 19.467 -19.860 1.00 95.69 75 ALA A O 1
ATOM 591 N N . PHE A 1 76 ? 27.819 20.813 -21.444 1.00 96.75 76 PHE A N 1
ATOM 592 C CA . PHE A 1 76 ? 26.935 20.337 -22.505 1.00 96.75 76 PHE A CA 1
ATOM 593 C C . PHE A 1 76 ? 27.137 18.845 -22.815 1.00 96.75 76 PHE A C 1
ATOM 595 O O . PHE A 1 76 ? 26.160 18.104 -22.922 1.00 96.75 76 PHE A O 1
ATOM 602 N N . LEU A 1 77 ? 28.386 18.370 -22.889 1.00 95.88 77 LEU A N 1
ATOM 603 C CA . LEU A 1 77 ? 28.670 16.941 -23.062 1.00 95.88 77 LEU A CA 1
ATOM 604 C C . LEU A 1 77 ? 28.136 16.100 -21.898 1.00 95.88 77 LEU A C 1
ATOM 606 O O . LEU A 1 77 ? 27.531 15.055 -22.134 1.00 95.88 77 LEU A O 1
ATOM 610 N N . ILE A 1 78 ? 28.301 16.562 -20.657 1.00 95.19 78 ILE A N 1
ATOM 611 C CA . ILE A 1 78 ? 27.762 15.874 -19.475 1.00 95.19 78 ILE A CA 1
ATOM 612 C C . ILE A 1 78 ? 26.235 15.764 -19.576 1.00 95.19 78 ILE A C 1
ATOM 614 O O . ILE A 1 78 ? 25.681 14.686 -19.360 1.00 95.19 78 ILE A O 1
ATOM 618 N N . VAL A 1 79 ? 25.550 16.837 -19.978 1.00 95.38 79 VAL A N 1
ATOM 619 C CA . VAL A 1 79 ? 24.094 16.824 -20.189 1.00 95.38 79 VAL A CA 1
ATOM 620 C C . VAL A 1 79 ? 23.688 15.805 -21.259 1.00 95.38 79 VAL A C 1
ATOM 622 O O . VAL A 1 79 ? 22.747 15.042 -21.037 1.00 95.38 79 VAL A O 1
ATOM 625 N N . LEU A 1 80 ? 24.404 15.723 -22.386 1.00 93.25 80 LEU A N 1
ATOM 626 C CA . LEU A 1 80 ? 24.123 14.723 -23.424 1.00 93.25 80 LEU A CA 1
ATOM 627 C C . LEU A 1 80 ? 24.274 13.287 -22.909 1.00 93.25 80 LEU A C 1
ATOM 629 O O . LEU A 1 80 ? 23.424 12.441 -23.197 1.00 93.25 80 LEU A O 1
ATOM 633 N N . VAL A 1 81 ? 25.313 13.014 -22.116 1.00 90.75 81 VAL A N 1
ATOM 634 C CA . VAL A 1 81 ? 25.526 11.696 -21.499 1.00 90.75 81 VAL A CA 1
ATOM 635 C C . VAL A 1 81 ? 24.392 11.358 -20.533 1.00 90.75 81 VAL A C 1
ATOM 637 O O . VAL A 1 81 ? 23.877 10.240 -20.567 1.00 90.75 81 VAL A O 1
ATOM 640 N N . ILE A 1 82 ? 23.949 12.319 -19.716 1.00 87.94 82 ILE A N 1
ATOM 641 C CA . ILE A 1 82 ? 22.819 12.130 -18.799 1.00 87.94 82 ILE A CA 1
ATOM 642 C C . ILE A 1 82 ? 21.543 11.804 -19.586 1.00 87.94 82 ILE A C 1
ATOM 644 O O . ILE A 1 82 ? 20.876 10.819 -19.273 1.00 87.94 82 ILE A O 1
ATOM 648 N N . ILE A 1 83 ? 21.220 12.560 -20.642 1.00 88.50 83 ILE A N 1
ATOM 649 C CA . ILE A 1 83 ? 20.026 12.315 -21.471 1.00 88.50 83 ILE A CA 1
ATOM 650 C C . ILE A 1 83 ? 20.087 10.932 -22.133 1.00 88.50 83 ILE A C 1
ATOM 652 O O . ILE A 1 83 ? 19.111 10.178 -22.086 1.00 88.50 83 ILE A O 1
ATOM 656 N N . ALA A 1 84 ? 21.232 10.565 -22.714 1.00 85.44 84 ALA A N 1
ATOM 657 C CA . ALA A 1 84 ? 21.428 9.249 -23.316 1.00 85.44 84 ALA A CA 1
ATOM 658 C C . ALA A 1 84 ? 21.287 8.120 -22.277 1.00 85.44 84 ALA A C 1
ATOM 660 O O . ALA A 1 84 ? 20.649 7.099 -22.546 1.00 85.44 84 ALA A O 1
ATOM 661 N N . SER A 1 85 ? 21.820 8.324 -21.069 1.00 83.56 85 SER A N 1
ATOM 662 C CA . SER A 1 85 ? 21.688 7.390 -19.948 1.00 83.56 85 SER A CA 1
ATOM 663 C C . SER A 1 85 ? 20.227 7.207 -19.529 1.00 83.56 85 SER A C 1
ATOM 665 O O . SER A 1 85 ? 19.743 6.076 -19.478 1.00 83.56 85 SER A O 1
ATOM 667 N N . PHE A 1 86 ? 19.482 8.302 -19.336 1.00 84.19 86 PHE A N 1
ATOM 668 C CA . PHE A 1 86 ? 18.049 8.255 -19.022 1.00 84.19 86 PHE A CA 1
ATOM 669 C C . PHE A 1 86 ? 17.241 7.542 -20.112 1.00 84.19 86 PHE A C 1
ATOM 671 O O . PHE A 1 86 ? 16.390 6.705 -19.800 1.00 84.19 86 PHE A O 1
ATOM 678 N N . SER A 1 87 ? 17.533 7.819 -21.387 1.00 84.50 87 SER A N 1
ATOM 679 C CA . SER A 1 87 ? 16.892 7.142 -22.520 1.00 84.50 87 SER A CA 1
ATOM 680 C C . SER A 1 87 ? 17.125 5.631 -22.472 1.00 84.50 87 SER A C 1
ATOM 682 O O . SER A 1 87 ? 16.181 4.851 -22.621 1.00 84.50 87 SER A O 1
ATOM 684 N N . ASN A 1 88 ? 18.350 5.196 -22.173 1.00 85.38 88 ASN A N 1
ATOM 685 C CA . ASN A 1 88 ? 18.662 3.777 -22.050 1.00 85.38 88 ASN A CA 1
ATOM 686 C C . ASN A 1 88 ? 18.028 3.140 -20.807 1.00 85.38 88 ASN A C 1
ATOM 688 O O . ASN A 1 88 ? 17.446 2.068 -20.933 1.00 85.38 88 ASN A O 1
ATOM 692 N N . MET A 1 89 ? 18.052 3.797 -19.642 1.00 86.44 89 MET A N 1
ATOM 693 C CA . MET A 1 89 ? 17.463 3.278 -18.397 1.00 86.44 89 MET A CA 1
ATOM 694 C C . MET A 1 89 ? 15.931 3.148 -18.456 1.00 86.44 89 MET A C 1
ATOM 696 O O . MET A 1 89 ? 15.343 2.367 -17.710 1.00 86.44 89 MET A O 1
ATOM 700 N N . SER A 1 90 ? 15.272 3.892 -19.349 1.00 87.94 90 SER A N 1
ATOM 701 C CA . SER A 1 90 ? 13.816 3.833 -19.538 1.00 87.94 90 SER A CA 1
ATOM 702 C C . SER A 1 90 ? 13.317 2.562 -20.244 1.00 87.94 90 SER A C 1
ATOM 704 O O . SER A 1 90 ? 12.109 2.302 -20.248 1.00 87.94 90 SER A O 1
ATOM 706 N N . LYS A 1 91 ? 14.233 1.772 -20.822 1.00 94.00 91 LYS A N 1
ATOM 707 C CA . LYS A 1 91 ? 13.937 0.526 -21.536 1.00 94.00 91 LYS A CA 1
ATOM 708 C C . LYS A 1 91 ? 13.919 -0.653 -20.573 1.00 94.00 91 LYS A C 1
ATOM 710 O O . LYS A 1 91 ? 14.828 -0.819 -19.759 1.00 94.00 91 LYS A O 1
ATOM 715 N N . TYR A 1 92 ? 12.909 -1.495 -20.724 1.00 95.81 92 TYR A N 1
ATOM 716 C CA . TYR A 1 92 ? 12.730 -2.721 -19.962 1.00 95.81 92 TYR A CA 1
ATOM 717 C C . TYR A 1 92 ? 12.662 -3.922 -20.899 1.00 95.81 92 TYR A C 1
ATOM 719 O O . TYR A 1 92 ? 12.232 -3.817 -22.048 1.00 95.81 92 TYR A O 1
ATOM 727 N N . TYR A 1 93 ? 13.062 -5.074 -20.384 1.00 95.25 93 TYR A N 1
ATOM 728 C CA . TYR A 1 93 ? 13.083 -6.343 -21.094 1.00 95.25 93 TYR A CA 1
ATOM 729 C C . TYR A 1 93 ? 12.477 -7.404 -20.193 1.00 95.25 93 TYR A C 1
ATOM 731 O O . TYR A 1 93 ? 12.763 -7.427 -18.996 1.00 95.25 93 TYR A O 1
ATOM 739 N N . ILE A 1 94 ? 11.637 -8.266 -20.759 1.00 95.12 94 ILE A N 1
ATOM 740 C CA . ILE A 1 94 ? 10.964 -9.312 -19.996 1.00 95.12 94 ILE A CA 1
ATOM 741 C C . ILE A 1 94 ? 11.355 -10.670 -20.552 1.00 95.12 94 ILE A C 1
ATOM 743 O O . ILE A 1 94 ? 11.160 -10.940 -21.735 1.00 95.12 94 ILE A O 1
ATOM 747 N N . ILE A 1 95 ? 11.880 -11.520 -19.678 1.00 92.81 95 ILE A N 1
ATOM 748 C CA . ILE A 1 95 ? 12.265 -12.895 -19.978 1.00 92.81 95 ILE A CA 1
ATOM 749 C C . ILE A 1 95 ? 11.286 -13.803 -19.237 1.00 92.81 95 ILE A C 1
ATOM 751 O O . ILE A 1 95 ? 11.111 -13.674 -18.030 1.00 92.81 95 ILE A O 1
ATOM 755 N N . SER A 1 96 ? 10.596 -14.687 -19.954 1.00 92.12 96 SER A N 1
ATOM 756 C CA . SER A 1 96 ? 9.689 -15.665 -19.338 1.00 92.12 96 SER A CA 1
ATOM 757 C C . SER A 1 96 ? 10.442 -16.944 -18.982 1.00 92.12 96 SER A C 1
ATOM 759 O O . SER A 1 96 ? 11.272 -17.400 -19.764 1.00 92.12 96 SER A O 1
ATOM 761 N N . ASN A 1 97 ? 10.127 -17.527 -17.829 1.00 87.62 97 ASN A N 1
ATOM 762 C CA . ASN A 1 97 ? 10.626 -18.826 -17.382 1.00 87.62 97 ASN A CA 1
ATOM 763 C C . ASN A 1 97 ? 9.461 -19.674 -16.827 1.00 87.62 97 ASN A C 1
ATOM 765 O O . ASN A 1 97 ? 8.320 -19.211 -16.763 1.00 87.62 97 ASN A O 1
ATOM 769 N N . ASP A 1 98 ? 9.729 -20.913 -16.411 1.00 84.56 98 ASP A N 1
ATOM 770 C CA . ASP A 1 98 ? 8.679 -21.834 -15.940 1.00 84.56 98 ASP A CA 1
ATOM 771 C C . ASP A 1 98 ? 7.950 -21.347 -14.672 1.00 84.56 98 ASP A C 1
ATOM 773 O O . ASP A 1 98 ? 6.822 -21.761 -14.405 1.00 84.56 98 ASP A O 1
ATOM 777 N N . LYS A 1 99 ? 8.579 -20.456 -13.894 1.00 84.44 99 LYS A N 1
ATOM 778 C CA . LYS A 1 99 ? 8.079 -19.952 -12.603 1.00 84.44 99 LYS A CA 1
ATOM 779 C C . LYS A 1 99 ? 7.416 -18.573 -12.700 1.00 84.44 99 LYS A C 1
ATOM 781 O O . LYS A 1 99 ? 6.801 -18.132 -11.731 1.00 84.44 99 LYS A O 1
ATOM 786 N N . GLY A 1 100 ? 7.529 -17.887 -13.837 1.00 92.19 100 GLY A N 1
ATOM 787 C CA . GLY A 1 100 ? 6.985 -16.547 -14.039 1.00 92.19 100 GLY A CA 1
ATOM 788 C C . GLY A 1 100 ? 7.802 -15.725 -15.034 1.00 92.19 100 GLY A C 1
ATOM 789 O O . GLY A 1 100 ? 8.204 -16.216 -16.091 1.00 92.19 100 GLY A O 1
ATOM 790 N N . ILE A 1 101 ? 8.044 -14.457 -14.702 1.00 94.88 101 ILE A N 1
ATOM 791 C CA . ILE A 1 101 ? 8.833 -13.546 -15.535 1.00 94.88 101 ILE A CA 1
ATOM 792 C C . ILE A 1 101 ? 9.945 -12.850 -14.757 1.00 94.88 101 ILE A C 1
ATOM 794 O O . ILE A 1 101 ? 9.796 -12.483 -13.593 1.00 94.88 101 ILE A O 1
ATOM 798 N N . GLU A 1 102 ? 11.048 -12.598 -15.444 1.00 95.56 102 GLU A N 1
ATOM 799 C CA . GLU A 1 102 ? 12.120 -11.717 -15.007 1.00 95.56 102 GLU A CA 1
ATOM 800 C C . GLU A 1 102 ? 12.060 -10.415 -15.789 1.00 95.56 102 GLU A C 1
ATOM 802 O O . GLU A 1 102 ? 11.946 -10.405 -17.015 1.00 95.56 102 GLU A O 1
ATOM 807 N N . ILE A 1 103 ? 12.158 -9.311 -15.067 1.00 95.75 103 ILE A N 1
ATOM 808 C CA . ILE A 1 103 ? 12.200 -7.964 -15.604 1.00 95.75 103 ILE A CA 1
ATOM 809 C C . ILE A 1 103 ? 13.633 -7.472 -15.466 1.00 95.75 103 ILE A C 1
ATOM 811 O O . ILE A 1 103 ? 14.204 -7.455 -14.375 1.00 95.75 103 ILE A O 1
ATOM 815 N N . TRP A 1 104 ? 14.183 -7.026 -16.584 1.00 95.75 104 TRP A N 1
ATOM 816 C CA . TRP A 1 104 ? 15.512 -6.449 -16.708 1.00 95.75 104 TRP A CA 1
ATOM 817 C C . TRP A 1 104 ? 15.387 -5.009 -17.209 1.00 95.75 104 TRP A C 1
ATOM 819 O O . TRP A 1 104 ? 14.463 -4.687 -17.961 1.00 95.75 104 TRP A O 1
ATOM 829 N N . ARG A 1 105 ? 16.295 -4.127 -16.799 1.00 94.56 105 ARG A N 1
ATOM 830 C CA . ARG A 1 105 ? 16.260 -2.692 -17.099 1.00 94.56 105 ARG A CA 1
ATOM 831 C C . ARG A 1 105 ? 17.557 -2.242 -17.756 1.00 94.56 105 ARG A C 1
ATOM 833 O O . ARG A 1 105 ? 18.645 -2.670 -17.382 1.00 94.56 105 ARG A O 1
ATOM 840 N N . GLY A 1 106 ? 17.430 -1.314 -18.696 1.00 91.00 106 GLY A N 1
ATOM 841 C CA . GLY A 1 106 ? 18.569 -0.691 -19.346 1.00 91.00 106 GLY A CA 1
ATOM 842 C C . GLY A 1 106 ? 19.262 -1.593 -20.359 1.00 91.00 106 GLY A C 1
ATOM 843 O O . GLY A 1 106 ? 18.999 -2.788 -20.469 1.00 91.00 106 GLY A O 1
ATOM 844 N N . SER A 1 107 ? 20.150 -0.983 -21.133 1.00 84.50 107 SER A N 1
ATOM 845 C CA . SER A 1 107 ? 21.057 -1.673 -22.047 1.00 84.50 107 SER A CA 1
ATOM 846 C C . SER A 1 107 ? 22.344 -0.860 -22.109 1.00 84.50 107 SER A C 1
ATOM 848 O O . SER A 1 107 ? 22.486 0.031 -22.946 1.00 84.50 107 SER A O 1
ATOM 850 N N . PHE A 1 108 ? 23.249 -1.124 -21.171 1.00 77.56 108 PHE A N 1
ATOM 851 C CA . PHE A 1 108 ? 24.489 -0.383 -20.973 1.00 77.56 108 PHE A CA 1
ATOM 852 C C . PHE A 1 108 ? 25.666 -1.201 -21.507 1.00 77.56 108 PHE A C 1
ATOM 854 O O . PHE A 1 108 ? 25.903 -2.308 -21.049 1.00 77.56 108 PHE A O 1
ATOM 861 N N . SER A 1 109 ? 26.429 -0.692 -22.472 1.00 68.50 109 SER A N 1
ATOM 862 C CA . SER A 1 109 ? 27.679 -1.354 -22.875 1.00 68.50 109 SER A CA 1
ATOM 863 C C . SER A 1 109 ? 28.799 -0.986 -21.890 1.00 68.50 109 SER A C 1
ATOM 865 O O . SER A 1 109 ? 28.908 0.203 -21.579 1.00 68.50 109 SER A O 1
ATOM 867 N N . PRO A 1 110 ? 29.626 -1.931 -21.385 1.00 73.69 110 PRO A N 1
ATOM 868 C CA . PRO A 1 110 ? 29.672 -3.376 -21.676 1.00 73.69 110 PRO A CA 1
ATOM 869 C C . PRO A 1 110 ? 28.815 -4.260 -20.744 1.00 73.69 110 PRO A C 1
ATOM 871 O O . PRO A 1 110 ? 28.674 -5.452 -20.999 1.00 73.69 110 PRO A O 1
ATOM 874 N N . LEU A 1 111 ? 28.262 -3.700 -19.663 1.00 79.12 111 LEU A N 1
ATOM 875 C CA . LEU A 1 111 ? 27.605 -4.431 -18.564 1.00 79.12 111 LEU A CA 1
ATOM 876 C C . LEU A 1 111 ? 26.292 -5.146 -18.951 1.00 79.12 111 LEU A C 1
ATOM 878 O O . LEU A 1 111 ? 25.810 -6.001 -18.217 1.00 79.12 111 LEU A O 1
ATOM 882 N N . GLY A 1 112 ? 25.712 -4.822 -20.102 1.00 86.19 112 GLY A N 1
ATOM 883 C CA . GLY A 1 112 ? 24.466 -5.388 -20.597 1.00 86.19 112 GLY A CA 1
ATOM 884 C C . GLY A 1 112 ? 23.227 -4.798 -19.921 1.00 86.19 112 GLY A C 1
ATOM 885 O O . GLY A 1 112 ? 23.076 -3.581 -19.794 1.00 86.19 112 GLY A O 1
ATOM 886 N N . LYS A 1 113 ? 22.286 -5.674 -19.568 1.00 91.62 113 LYS A N 1
ATOM 887 C CA . LYS A 1 113 ? 21.018 -5.317 -18.918 1.00 91.62 113 LYS A CA 1
ATOM 888 C C . LYS A 1 113 ? 21.144 -5.565 -17.418 1.00 91.62 113 LYS A C 1
ATOM 890 O O . LYS A 1 113 ? 21.756 -6.546 -17.011 1.00 91.62 113 LYS A O 1
ATOM 895 N N . GLU A 1 114 ? 20.525 -4.722 -16.607 1.00 92.12 114 GLU A N 1
ATOM 896 C CA . GLU A 1 114 ? 20.508 -4.868 -15.151 1.00 92.12 114 GLU A CA 1
ATOM 897 C C . GLU A 1 114 ? 19.277 -5.679 -14.724 1.00 92.12 114 GLU A C 1
ATOM 899 O O . GLU A 1 114 ? 18.165 -5.395 -15.177 1.00 92.12 114 GLU A O 1
ATOM 904 N N . PHE A 1 115 ? 19.445 -6.682 -13.861 1.00 93.00 115 PHE A N 1
ATOM 905 C CA . PHE A 1 115 ? 18.302 -7.383 -13.278 1.00 93.00 115 PHE A CA 1
ATOM 906 C C . PHE A 1 115 ? 17.510 -6.413 -12.400 1.00 93.00 115 PHE A C 1
ATOM 908 O O . PHE A 1 115 ? 18.070 -5.781 -11.508 1.00 93.00 115 PHE A O 1
ATOM 915 N N . PHE A 1 116 ? 16.206 -6.295 -12.642 1.00 94.25 116 PHE A N 1
ATOM 916 C CA . PHE A 1 116 ? 15.351 -5.389 -11.882 1.00 94.25 116 PHE A CA 1
ATOM 917 C C . PHE A 1 116 ? 14.501 -6.138 -10.856 1.00 94.25 116 PHE A C 1
ATOM 919 O O . PHE A 1 116 ? 14.499 -5.785 -9.678 1.00 94.25 116 PHE A O 1
ATOM 926 N N . MET A 1 117 ? 13.752 -7.157 -11.289 1.00 94.62 117 MET A N 1
ATOM 927 C CA . MET A 1 117 ? 12.864 -7.927 -10.413 1.00 94.62 117 MET A CA 1
ATOM 928 C C . MET A 1 117 ? 12.401 -9.222 -11.081 1.00 94.62 117 MET A C 1
ATOM 930 O O . MET A 1 117 ? 12.245 -9.277 -12.295 1.00 94.62 117 MET A O 1
ATOM 934 N N . GLN A 1 118 ? 12.067 -10.228 -10.273 1.00 94.38 118 GLN A N 1
ATOM 935 C CA . GLN A 1 118 ? 11.323 -11.408 -10.710 1.00 94.38 118 GLN A CA 1
ATOM 936 C C . GLN A 1 118 ? 9.884 -11.370 -10.178 1.00 94.38 118 GLN A C 1
ATOM 938 O O . GLN A 1 118 ? 9.652 -11.108 -8.993 1.00 94.38 118 GLN A O 1
ATOM 943 N N . LEU A 1 119 ? 8.917 -11.637 -11.055 1.00 94.25 119 LEU A N 1
ATOM 944 C CA . LEU A 1 119 ? 7.511 -11.822 -10.712 1.00 94.25 119 LEU A CA 1
ATOM 945 C C . LEU A 1 119 ? 7.138 -13.288 -10.932 1.00 94.25 119 LEU A C 1
ATOM 947 O O . LEU A 1 119 ? 6.981 -13.735 -12.067 1.00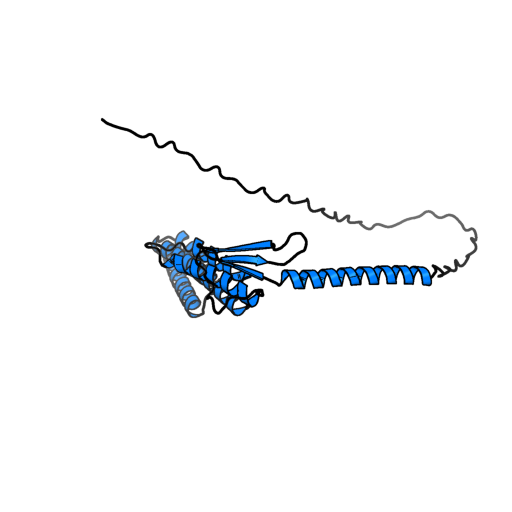 94.25 119 LEU A O 1
ATOM 951 N N . ASN A 1 120 ? 6.990 -14.024 -9.834 1.00 90.19 120 ASN A N 1
ATOM 952 C CA . ASN A 1 120 ? 6.464 -15.388 -9.870 1.00 90.19 120 ASN A CA 1
ATOM 953 C C . ASN A 1 120 ? 4.982 -15.372 -10.249 1.00 90.19 120 ASN A C 1
ATOM 955 O O . ASN A 1 120 ? 4.293 -14.396 -9.955 1.00 90.19 120 ASN A O 1
ATOM 959 N N . ASP A 1 121 ? 4.517 -16.447 -10.881 1.00 87.19 121 ASP A N 1
ATOM 960 C CA . ASP A 1 121 ? 3.106 -16.685 -11.227 1.00 87.19 121 ASP A CA 1
ATOM 961 C C . ASP A 1 121 ? 2.493 -15.663 -12.204 1.00 87.19 121 ASP A C 1
ATOM 963 O O . ASP A 1 121 ? 1.311 -15.729 -12.536 1.00 87.19 121 ASP A O 1
ATOM 967 N N . VAL A 1 122 ? 3.304 -14.747 -12.739 1.00 90.81 122 VAL A N 1
ATOM 968 C CA . VAL A 1 122 ? 2.912 -13.809 -13.792 1.00 90.81 122 VAL A CA 1
ATOM 969 C C . VAL A 1 122 ? 3.360 -14.366 -15.136 1.00 90.81 122 VAL A C 1
ATOM 971 O O . VAL A 1 122 ? 4.520 -14.733 -15.310 1.00 90.81 122 VAL A O 1
ATOM 974 N N . LYS A 1 123 ? 2.450 -14.397 -16.112 1.00 89.31 123 LYS A N 1
ATOM 975 C CA . LYS A 1 123 ? 2.743 -14.776 -17.499 1.00 89.31 123 LYS A CA 1
ATOM 976 C C . LYS A 1 123 ? 2.297 -13.672 -18.443 1.00 89.31 123 LYS A C 1
ATOM 978 O O . LYS A 1 123 ? 1.233 -13.085 -18.260 1.00 89.31 123 LYS A O 1
ATOM 983 N N . ILE A 1 124 ? 3.097 -13.412 -19.473 1.00 87.44 124 ILE A N 1
ATOM 984 C CA . ILE A 1 124 ? 2.730 -12.475 -20.537 1.00 87.44 124 ILE A CA 1
ATOM 985 C C . ILE A 1 124 ? 2.083 -13.263 -21.676 1.00 87.44 124 ILE A C 1
ATOM 987 O O . ILE A 1 124 ? 2.737 -14.150 -22.232 1.00 87.44 124 ILE A O 1
ATOM 991 N N . PRO A 1 125 ? 0.825 -12.950 -22.041 1.00 84.88 125 PRO A N 1
ATOM 992 C CA . PRO A 1 125 ? 0.181 -13.529 -23.213 1.00 84.88 125 PRO A CA 1
ATOM 993 C C . PRO A 1 125 ? 1.042 -13.346 -24.465 1.00 84.88 125 PRO A C 1
ATOM 995 O O . PRO A 1 125 ? 1.618 -12.277 -24.667 1.00 84.88 125 PRO A O 1
ATOM 998 N N . GLU A 1 126 ? 1.125 -14.363 -25.324 1.00 85.06 126 GLU A N 1
ATOM 999 C CA . GLU A 1 126 ? 2.018 -14.334 -26.493 1.00 85.06 126 GLU A CA 1
ATOM 1000 C C . GLU A 1 126 ? 1.753 -13.142 -27.415 1.00 85.06 126 GLU A C 1
ATOM 1002 O O . GLU A 1 126 ? 2.688 -12.507 -27.894 1.00 85.06 126 GLU A O 1
ATOM 1007 N N . ASN A 1 127 ? 0.485 -12.760 -27.563 1.00 86.94 127 ASN A N 1
ATOM 1008 C CA . ASN A 1 127 ? 0.043 -11.611 -28.350 1.00 86.94 127 ASN A CA 1
ATOM 1009 C C . ASN A 1 127 ? 0.426 -10.239 -27.759 1.00 86.94 127 ASN A C 1
ATOM 1011 O O . ASN A 1 127 ? 0.173 -9.218 -28.392 1.00 86.94 127 ASN A O 1
ATOM 1015 N N . LYS A 1 128 ? 0.997 -10.191 -26.550 1.00 86.94 128 LYS A N 1
ATOM 1016 C CA . LYS A 1 128 ? 1.460 -8.963 -25.883 1.00 86.94 128 LYS A CA 1
ATOM 1017 C C . LYS A 1 128 ? 2.982 -8.905 -25.726 1.00 86.94 128 LYS A C 1
ATOM 1019 O O . LYS A 1 128 ? 3.481 -7.964 -25.107 1.00 86.94 128 LYS A O 1
ATOM 1024 N N . LYS A 1 129 ? 3.716 -9.884 -26.266 1.00 90.81 129 LYS A N 1
ATOM 1025 C CA . LYS A 1 129 ? 5.181 -9.900 -26.219 1.00 90.81 129 LYS A CA 1
ATOM 1026 C C . LYS A 1 129 ? 5.760 -8.773 -27.082 1.00 90.81 129 LYS A C 1
ATOM 1028 O O . LYS A 1 129 ? 5.338 -8.566 -28.215 1.00 90.81 129 LYS A O 1
ATOM 1033 N N . LYS A 1 130 ? 6.733 -8.052 -26.526 1.00 91.88 130 LYS A N 1
ATOM 1034 C CA . LYS A 1 130 ? 7.505 -6.988 -27.179 1.00 91.88 130 LYS A CA 1
ATOM 1035 C C . LYS A 1 130 ? 8.996 -7.241 -26.973 1.00 91.88 130 LYS A C 1
ATOM 1037 O O . LYS A 1 130 ? 9.384 -7.791 -25.943 1.00 91.88 130 LYS A O 1
ATOM 1042 N N . ASP A 1 131 ? 9.819 -6.764 -27.902 1.00 91.31 131 ASP A N 1
ATOM 1043 C CA . ASP A 1 131 ? 11.281 -6.807 -27.754 1.00 91.31 131 ASP A CA 1
ATOM 1044 C C . ASP A 1 131 ? 11.777 -5.815 -26.694 1.00 91.31 131 ASP A C 1
ATOM 1046 O O . ASP A 1 131 ? 12.737 -6.080 -25.970 1.00 91.31 131 ASP A O 1
ATOM 1050 N N . VAL A 1 132 ? 11.110 -4.662 -26.599 1.00 93.50 132 VAL A N 1
ATOM 1051 C CA . VA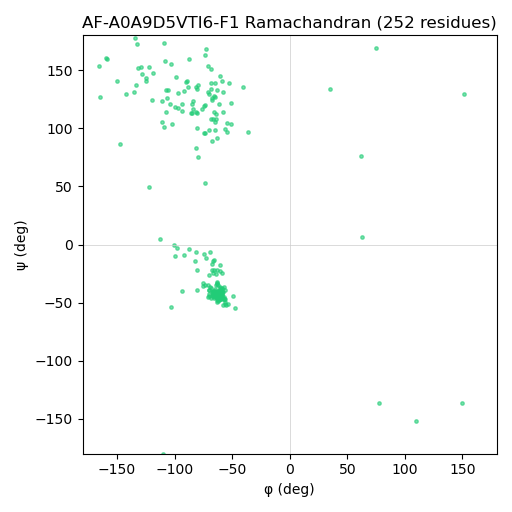L A 1 132 ? 11.409 -3.598 -25.639 1.00 93.50 132 VAL A CA 1
ATOM 1052 C C . VAL A 1 132 ? 10.105 -3.101 -25.033 1.00 93.50 132 VAL A C 1
ATOM 1054 O O . VAL A 1 132 ? 9.155 -2.774 -25.743 1.00 93.50 132 VAL A O 1
ATOM 1057 N N . TYR A 1 133 ? 10.086 -3.017 -23.710 1.00 94.94 133 TYR A N 1
ATOM 1058 C CA . TYR A 1 133 ? 8.986 -2.487 -22.920 1.00 94.94 133 TYR A CA 1
ATOM 1059 C C . TYR A 1 133 ? 9.370 -1.134 -22.327 1.00 94.94 133 TYR A C 1
ATOM 1061 O O . TYR A 1 133 ? 10.549 -0.819 -22.141 1.00 94.94 133 TYR A O 1
ATOM 1069 N N . CYS A 1 134 ? 8.366 -0.338 -21.985 1.00 93.75 134 CYS A N 1
ATOM 1070 C CA . CYS A 1 134 ? 8.541 0.889 -21.223 1.00 93.75 134 CYS A CA 1
ATOM 1071 C C . CYS A 1 134 ? 7.984 0.740 -19.802 1.00 93.75 134 CYS A C 1
ATOM 1073 O O . CYS A 1 134 ? 7.311 -0.236 -19.465 1.00 93.75 134 CYS A O 1
ATOM 1075 N N . LYS A 1 135 ? 8.214 1.756 -18.965 1.00 93.44 135 LYS A N 1
ATOM 1076 C CA . LYS A 1 135 ? 7.674 1.815 -17.599 1.00 93.44 135 LYS A CA 1
ATOM 1077 C C . LYS A 1 135 ? 6.166 1.531 -17.557 1.00 93.44 135 LYS A C 1
ATOM 1079 O O . LYS A 1 135 ? 5.728 0.759 -16.714 1.00 93.44 135 LYS A O 1
ATOM 1084 N N . ALA A 1 136 ? 5.394 2.114 -18.477 1.00 93.94 136 ALA A N 1
ATOM 1085 C CA . ALA A 1 136 ? 3.939 1.963 -18.523 1.00 93.94 136 ALA A CA 1
ATOM 1086 C C . ALA A 1 136 ? 3.478 0.540 -18.884 1.00 93.94 136 ALA A C 1
ATOM 1088 O O . ALA A 1 136 ? 2.363 0.171 -18.536 1.00 93.94 136 ALA A O 1
ATOM 1089 N N . ASP A 1 137 ? 4.324 -0.268 -19.529 1.00 94.19 137 ASP A N 1
ATOM 1090 C CA . ASP A 1 137 ? 4.016 -1.675 -19.791 1.00 94.19 137 ASP A CA 1
ATOM 1091 C C . ASP A 1 137 ? 4.289 -2.556 -18.564 1.00 94.19 137 ASP A C 1
ATOM 1093 O O . ASP A 1 137 ? 3.553 -3.498 -18.285 1.00 94.19 137 ASP A O 1
ATOM 1097 N N . VAL A 1 138 ? 5.374 -2.266 -17.839 1.00 95.00 138 VAL A N 1
ATOM 1098 C CA . VAL A 1 138 ? 5.913 -3.168 -16.812 1.00 95.00 138 VAL A CA 1
ATOM 1099 C C . VAL A 1 138 ? 5.377 -2.860 -15.419 1.00 95.00 138 VAL A C 1
ATOM 1101 O O . VAL A 1 138 ? 5.075 -3.769 -14.650 1.00 95.00 138 VAL A O 1
ATOM 1104 N N . PHE A 1 139 ? 5.248 -1.580 -15.076 1.00 96.06 139 PHE A N 1
ATOM 1105 C CA . PHE A 1 139 ? 4.839 -1.155 -13.738 1.00 96.06 139 PHE A CA 1
ATOM 1106 C C . PHE A 1 139 ? 3.444 -1.662 -13.350 1.00 96.06 139 PHE A C 1
ATOM 1108 O O . PHE A 1 139 ? 3.318 -2.169 -12.235 1.00 96.06 139 PHE A O 1
ATOM 1115 N N . PRO A 1 140 ? 2.432 -1.651 -14.242 1.00 95.19 140 PRO A N 1
ATOM 1116 C CA . PRO A 1 140 ? 1.138 -2.255 -13.938 1.00 95.19 140 PRO A CA 1
ATOM 1117 C C . PRO A 1 140 ? 1.228 -3.745 -13.601 1.00 95.19 140 PRO A C 1
ATOM 1119 O O . PRO A 1 140 ? 0.551 -4.185 -12.683 1.00 95.19 140 PRO A O 1
ATOM 1122 N N . LEU A 1 141 ? 2.101 -4.513 -14.268 1.00 94.94 141 LEU A N 1
ATOM 1123 C CA . LEU A 1 141 ? 2.284 -5.943 -13.975 1.00 94.94 141 LEU A CA 1
ATOM 1124 C C . LEU A 1 141 ? 2.842 -6.166 -12.565 1.00 94.94 141 LEU A C 1
ATOM 1126 O O . LEU A 1 141 ? 2.401 -7.061 -11.848 1.00 94.94 141 LEU A O 1
ATOM 1130 N N . ILE A 1 142 ? 3.812 -5.342 -12.159 1.00 96.31 142 ILE A N 1
ATOM 1131 C CA . ILE A 1 142 ? 4.400 -5.409 -10.817 1.00 96.31 142 ILE A CA 1
ATOM 1132 C C . ILE A 1 142 ? 3.371 -4.984 -9.765 1.00 96.31 142 ILE A C 1
ATOM 1134 O O . ILE A 1 142 ? 3.230 -5.647 -8.737 1.00 96.31 142 ILE A O 1
ATOM 1138 N N . CYS A 1 143 ? 2.670 -3.877 -10.024 1.00 97.06 143 CYS A N 1
ATOM 1139 C CA . CYS A 1 143 ? 1.650 -3.329 -9.139 1.00 97.06 143 CYS A CA 1
ATOM 1140 C C . CYS A 1 143 ? 0.547 -4.363 -8.893 1.00 97.06 143 CYS A C 1
ATOM 1142 O O . CYS A 1 143 ? 0.298 -4.723 -7.743 1.00 97.06 143 CYS A O 1
ATOM 1144 N N . GLU A 1 144 ? -0.011 -4.922 -9.969 1.00 95.38 144 GLU A N 1
ATOM 1145 C CA . GLU A 1 144 ? -1.056 -5.942 -9.915 1.00 95.38 144 GLU A CA 1
ATOM 1146 C C . GLU A 1 144 ? -0.580 -7.191 -9.171 1.00 95.38 144 GLU A C 1
ATOM 1148 O O . GLU A 1 144 ? -1.249 -7.634 -8.250 1.00 95.38 144 GLU A O 1
ATOM 1153 N N . ASN A 1 145 ? 0.624 -7.703 -9.455 1.00 96.00 145 ASN A N 1
ATOM 1154 C CA . ASN A 1 145 ? 1.165 -8.864 -8.739 1.00 96.00 145 ASN A CA 1
ATOM 1155 C C . ASN A 1 145 ? 1.221 -8.649 -7.216 1.00 96.00 145 ASN A C 1
ATOM 1157 O O . ASN A 1 145 ? 0.952 -9.565 -6.438 1.00 96.00 145 ASN A O 1
ATOM 1161 N N . TYR A 1 146 ? 1.585 -7.448 -6.759 1.00 96.75 146 TYR A N 1
ATOM 1162 C CA . TYR A 1 146 ? 1.570 -7.143 -5.329 1.00 96.75 146 TYR A CA 1
ATOM 1163 C C . TYR A 1 146 ? 0.155 -6.958 -4.774 1.00 96.75 146 TYR A C 1
ATOM 1165 O O . TYR A 1 146 ? -0.082 -7.372 -3.640 1.00 96.75 146 TYR A O 1
ATOM 1173 N N . ILE A 1 147 ? -0.782 -6.403 -5.545 1.00 96.12 147 ILE A N 1
ATOM 1174 C CA . ILE A 1 147 ? -2.198 -6.332 -5.160 1.00 96.12 147 ILE A CA 1
ATOM 1175 C C . ILE A 1 147 ? -2.783 -7.743 -5.036 1.00 96.12 147 ILE A C 1
ATOM 1177 O O . ILE A 1 147 ? -3.298 -8.075 -3.972 1.00 96.12 147 ILE A O 1
ATOM 1181 N N . SER A 1 148 ? -2.591 -8.616 -6.027 1.00 95.00 148 SER A N 1
ATOM 1182 C CA . SER A 1 148 ? -3.060 -10.005 -5.977 1.00 95.00 148 SER A CA 1
ATOM 1183 C C . SER A 1 148 ? -2.435 -10.769 -4.808 1.00 95.00 148 SER A C 1
ATOM 1185 O O . SER A 1 148 ? -3.118 -11.508 -4.110 1.00 95.00 148 SER A O 1
ATOM 1187 N N . LYS A 1 149 ? -1.146 -10.550 -4.505 1.00 93.62 149 LYS A N 1
ATOM 1188 C CA . LYS A 1 149 ? -0.523 -11.120 -3.295 1.00 93.62 149 LYS A CA 1
ATOM 1189 C C . LYS A 1 149 ? -1.152 -10.611 -2.003 1.00 93.62 149 LYS A C 1
ATOM 1191 O O . LYS A 1 149 ? -1.168 -11.354 -1.029 1.00 93.62 149 LYS A O 1
ATOM 1196 N N . ALA A 1 150 ? -1.623 -9.365 -1.964 1.00 94.81 150 ALA A N 1
ATOM 1197 C CA . ALA A 1 150 ? -2.380 -8.854 -0.827 1.00 94.81 150 ALA A CA 1
ATOM 1198 C C . ALA A 1 150 ? -3.766 -9.514 -0.743 1.00 94.81 150 ALA A C 1
ATOM 1200 O O . ALA A 1 150 ? -4.201 -9.853 0.354 1.00 94.81 150 ALA A O 1
ATOM 1201 N N . ASP A 1 151 ? -4.424 -9.732 -1.881 1.00 92.81 151 ASP A N 1
ATOM 1202 C CA . ASP A 1 151 ? -5.756 -10.341 -1.967 1.00 92.81 151 ASP A CA 1
ATOM 1203 C C . ASP A 1 151 ? -5.743 -11.809 -1.551 1.00 92.81 151 ASP A C 1
ATOM 1205 O O . ASP A 1 151 ? -6.537 -12.203 -0.703 1.00 92.81 151 ASP A O 1
ATOM 1209 N N . ASN A 1 152 ? -4.758 -12.575 -2.019 1.00 91.75 152 ASN A N 1
ATOM 1210 C CA . ASN A 1 152 ? -4.606 -13.995 -1.698 1.00 91.75 152 ASN A CA 1
ATOM 1211 C C . ASN A 1 152 ? -4.418 -14.260 -0.191 1.00 91.75 152 ASN A C 1
ATOM 1213 O O . ASN A 1 152 ? -4.607 -15.383 0.270 1.00 91.75 152 ASN A O 1
ATOM 1217 N N . VAL A 1 153 ? -4.052 -13.246 0.608 1.00 90.31 153 VAL A N 1
ATOM 1218 C CA . VAL A 1 153 ? -4.010 -13.366 2.079 1.00 90.31 153 VAL A CA 1
ATOM 1219 C C . VAL A 1 153 ? -5.405 -13.620 2.663 1.00 90.31 153 VAL A C 1
ATOM 1221 O O . VAL A 1 153 ? -5.510 -14.182 3.753 1.00 90.31 153 VAL A O 1
ATOM 1224 N N . LEU A 1 154 ? -6.463 -13.209 1.960 1.00 86.69 154 LEU A N 1
ATOM 1225 C CA . LEU A 1 154 ? -7.855 -13.400 2.363 1.00 86.69 154 LEU A CA 1
ATOM 1226 C C . LEU A 1 154 ? -8.378 -14.810 2.052 1.00 86.69 154 LEU A C 1
ATOM 1228 O O . LEU A 1 154 ? -9.318 -15.247 2.708 1.00 86.69 154 LEU A O 1
ATOM 1232 N N . ASP A 1 155 ? -7.756 -15.527 1.112 1.00 85.50 155 ASP A N 1
ATOM 1233 C CA . ASP A 1 155 ? -8.216 -16.844 0.641 1.00 85.50 155 ASP A CA 1
ATOM 1234 C C . ASP A 1 155 ? -7.679 -18.018 1.478 1.00 85.50 155 ASP A C 1
ATOM 1236 O O . ASP A 1 155 ? -8.024 -19.181 1.254 1.00 85.50 155 ASP A O 1
ATOM 1240 N N . VAL A 1 156 ? -6.821 -17.737 2.462 1.00 84.00 156 VAL A N 1
ATOM 1241 C CA . VAL A 1 156 ? -6.270 -18.751 3.366 1.00 84.00 156 VAL A CA 1
ATOM 1242 C C . VAL A 1 156 ? -7.272 -19.056 4.480 1.00 84.00 156 VAL A C 1
ATOM 1244 O O . VAL A 1 156 ? -7.833 -18.151 5.095 1.00 84.00 156 VAL A O 1
ATOM 1247 N N . ALA A 1 157 ? -7.464 -20.341 4.792 1.00 81.38 157 ALA A N 1
ATOM 1248 C CA . ALA A 1 157 ? -8.315 -20.761 5.902 1.00 81.38 157 ALA A CA 1
ATOM 1249 C C . ALA A 1 157 ? -7.843 -20.159 7.243 1.00 81.38 157 ALA A C 1
ATOM 1251 O O . ALA A 1 157 ? -6.670 -20.265 7.606 1.00 81.38 157 ALA A O 1
ATOM 1252 N N . GLY A 1 158 ? -8.770 -19.574 8.008 1.00 85.19 158 GLY A N 1
ATOM 1253 C CA . GLY A 1 158 ? -8.502 -18.984 9.323 1.00 85.19 158 GLY A CA 1
ATOM 1254 C C . GLY A 1 158 ? -8.589 -17.456 9.335 1.00 85.19 158 GLY A C 1
ATOM 1255 O O . GLY A 1 158 ? -9.360 -16.864 8.586 1.00 85.19 158 GLY A O 1
ATOM 1256 N N . ILE A 1 159 ? -7.840 -16.817 10.242 1.00 81.50 159 ILE A N 1
ATOM 1257 C CA . ILE A 1 159 ? -7.791 -15.352 10.361 1.00 81.50 159 ILE A CA 1
ATOM 1258 C C . ILE A 1 159 ? -6.750 -14.813 9.368 1.00 81.50 159 ILE A C 1
ATOM 1260 O O . ILE A 1 159 ? -5.569 -15.150 9.509 1.00 81.50 159 ILE A O 1
ATOM 1264 N N . PRO A 1 160 ? -7.134 -13.943 8.415 1.00 87.38 160 PRO A N 1
ATOM 1265 C CA . PRO A 1 160 ? -6.191 -13.359 7.471 1.00 87.38 160 PRO A CA 1
ATOM 1266 C C . PRO A 1 160 ? -5.061 -12.580 8.155 1.00 87.38 160 PRO A C 1
ATOM 1268 O O . PRO A 1 160 ? -5.266 -11.825 9.111 1.00 87.38 160 PRO A O 1
ATOM 1271 N N . ASN A 1 161 ? -3.844 -12.708 7.624 1.00 90.44 161 ASN A N 1
ATOM 1272 C CA . ASN A 1 161 ? -2.687 -11.969 8.124 1.00 90.44 161 ASN A CA 1
ATOM 1273 C C . ASN A 1 161 ? -2.648 -10.542 7.550 1.00 90.44 161 ASN A C 1
ATOM 1275 O O . ASN A 1 161 ? -1.914 -10.243 6.604 1.00 90.44 161 ASN A O 1
ATOM 1279 N N . PHE A 1 162 ? -3.401 -9.626 8.162 1.00 90.62 162 PHE A N 1
ATOM 1280 C CA . PHE A 1 162 ? -3.490 -8.234 7.704 1.00 90.62 162 PHE A CA 1
ATOM 1281 C C . PHE A 1 162 ? -2.144 -7.488 7.673 1.00 90.62 162 PHE A C 1
ATOM 1283 O O . PHE A 1 162 ? -1.968 -6.569 6.873 1.00 90.62 162 PHE A O 1
ATOM 1290 N N . LYS A 1 163 ? -1.151 -7.902 8.475 1.00 92.25 163 LYS A N 1
ATOM 1291 C CA . LYS A 1 163 ? 0.207 -7.332 8.420 1.00 92.25 163 LYS A CA 1
ATOM 1292 C C . LYS A 1 163 ? 0.899 -7.675 7.099 1.00 92.25 163 LYS A C 1
ATOM 1294 O O . LYS A 1 163 ? 1.526 -6.808 6.489 1.00 92.25 163 LYS A O 1
ATOM 1299 N N . THR A 1 164 ? 0.779 -8.921 6.646 1.00 93.19 164 THR A N 1
ATOM 1300 C CA . THR A 1 164 ? 1.307 -9.364 5.347 1.00 93.19 164 THR A CA 1
ATOM 1301 C C . THR A 1 164 ? 0.567 -8.693 4.195 1.00 93.19 164 THR A C 1
ATOM 1303 O O . THR A 1 164 ? 1.209 -8.187 3.277 1.00 93.19 164 THR A O 1
ATOM 1306 N N . MET A 1 165 ? -0.761 -8.597 4.285 1.00 94.62 165 MET A N 1
ATOM 1307 C CA . MET A 1 165 ? -1.585 -7.890 3.304 1.00 94.62 165 MET A CA 1
ATOM 1308 C C . MET A 1 165 ? -1.125 -6.434 3.123 1.00 94.62 165 MET A C 1
ATOM 1310 O O . MET A 1 165 ? -0.795 -6.019 2.014 1.00 94.62 165 MET A O 1
ATOM 1314 N N . LYS A 1 166 ? -0.984 -5.683 4.224 1.00 95.25 166 LYS A N 1
ATOM 1315 C CA . LYS A 1 166 ? -0.479 -4.302 4.207 1.00 95.25 166 LYS A CA 1
ATOM 1316 C C . LYS A 1 166 ? 0.931 -4.196 3.623 1.00 95.25 166 LYS A C 1
ATOM 1318 O O . LYS A 1 166 ? 1.210 -3.297 2.834 1.00 95.25 166 LYS A O 1
ATOM 1323 N N . LYS A 1 167 ? 1.826 -5.130 3.963 1.00 96.12 167 LYS A N 1
ATOM 1324 C CA . LYS A 1 167 ? 3.184 -5.178 3.396 1.00 96.12 167 LYS A CA 1
ATOM 1325 C C . LYS A 1 167 ? 3.151 -5.289 1.869 1.00 96.12 167 LYS A C 1
ATOM 1327 O O . LYS A 1 167 ? 3.958 -4.640 1.209 1.00 96.12 167 LYS A O 1
ATOM 1332 N N . HIS A 1 168 ? 2.253 -6.099 1.312 1.00 96.81 168 HIS A N 1
ATOM 1333 C CA . HIS A 1 168 ? 2.101 -6.232 -0.136 1.00 96.81 168 HIS A CA 1
ATOM 1334 C C . HIS A 1 168 ? 1.502 -4.975 -0.778 1.00 96.81 168 HIS A C 1
ATOM 1336 O O . HIS A 1 168 ? 2.074 -4.490 -1.750 1.00 96.81 168 HIS A O 1
ATOM 1342 N N . LEU A 1 169 ? 0.462 -4.378 -0.186 1.00 97.12 169 LEU A N 1
ATOM 1343 C CA . LEU A 1 169 ? -0.094 -3.101 -0.658 1.00 97.12 169 LEU A CA 1
ATOM 1344 C C . LEU A 1 169 ? 0.972 -1.997 -0.700 1.00 97.12 169 LEU A C 1
ATOM 1346 O O . LEU A 1 169 ? 1.154 -1.355 -1.729 1.00 97.12 169 LEU A O 1
ATOM 1350 N N . ASN A 1 170 ? 1.770 -1.850 0.360 1.00 96.50 170 ASN A N 1
ATOM 1351 C CA . ASN A 1 170 ? 2.843 -0.851 0.404 1.00 96.50 170 ASN A CA 1
ATOM 1352 C C . ASN A 1 170 ? 3.924 -1.085 -0.659 1.00 96.50 170 ASN A C 1
ATOM 1354 O O . ASN A 1 170 ? 4.502 -0.131 -1.173 1.00 96.50 170 ASN A O 1
ATOM 1358 N N . LYS A 1 171 ? 4.192 -2.348 -1.017 1.00 97.00 171 LYS A N 1
ATOM 1359 C CA . LYS A 1 171 ? 5.091 -2.675 -2.130 1.00 97.00 171 LYS A CA 1
ATOM 1360 C C . LYS A 1 171 ? 4.495 -2.325 -3.492 1.00 97.00 171 LYS A C 1
ATOM 1362 O O . LYS A 1 171 ? 5.272 -2.071 -4.401 1.00 97.00 171 LYS A O 1
ATOM 1367 N N . ALA A 1 172 ? 3.171 -2.299 -3.644 1.00 97.50 172 ALA A N 1
ATOM 1368 C CA . ALA A 1 172 ? 2.506 -1.957 -4.902 1.00 97.50 172 ALA A CA 1
ATOM 1369 C C . ALA A 1 172 ? 2.534 -0.446 -5.208 1.00 97.50 172 ALA A C 1
ATOM 1371 O O . ALA A 1 172 ? 2.643 -0.073 -6.375 1.00 97.50 172 ALA A O 1
ATOM 1372 N N . ILE A 1 173 ? 2.490 0.410 -4.175 1.00 97.31 173 ILE A N 1
ATOM 1373 C CA . ILE A 1 173 ? 2.452 1.885 -4.276 1.00 97.31 173 ILE A CA 1
ATOM 1374 C C . ILE A 1 173 ? 3.492 2.474 -5.253 1.00 97.31 173 ILE A C 1
ATOM 1376 O O . ILE A 1 173 ? 3.085 3.182 -6.174 1.00 97.31 173 ILE A O 1
ATOM 1380 N N . PRO A 1 174 ? 4.809 2.190 -5.145 1.00 96.88 174 PRO A N 1
ATOM 1381 C CA . PRO A 1 174 ? 5.809 2.790 -6.040 1.00 96.88 174 PRO A CA 1
ATOM 1382 C C . PRO A 1 174 ? 5.671 2.362 -7.511 1.00 96.88 174 PRO A C 1
ATOM 1384 O O . PRO A 1 174 ? 6.288 2.971 -8.389 1.00 96.88 174 PRO A O 1
ATOM 1387 N N . TYR A 1 175 ? 4.879 1.322 -7.788 1.00 97.38 175 TYR A N 1
ATOM 1388 C CA . TYR A 1 175 ? 4.616 0.820 -9.135 1.00 97.38 175 TYR A CA 1
ATOM 1389 C C . TYR A 1 175 ? 3.267 1.283 -9.699 1.00 97.38 175 TYR A C 1
ATOM 1391 O O . TYR A 1 175 ? 2.946 0.966 -10.843 1.00 97.38 175 TYR A O 1
ATOM 1399 N N . ALA A 1 176 ? 2.485 2.057 -8.944 1.00 97.00 176 ALA A N 1
ATOM 1400 C CA . ALA A 1 176 ? 1.266 2.658 -9.462 1.00 97.00 176 ALA A CA 1
ATOM 1401 C C . ALA A 1 176 ? 1.599 3.681 -10.565 1.00 97.00 176 ALA A C 1
ATOM 1403 O O . ALA A 1 176 ? 2.428 4.576 -10.387 1.00 97.00 176 ALA A O 1
ATOM 1404 N N . ILE A 1 177 ? 0.953 3.549 -11.727 1.00 95.38 177 ILE A N 1
ATOM 1405 C CA . ILE A 1 177 ? 1.181 4.438 -12.883 1.00 95.38 177 ILE A CA 1
ATOM 1406 C C . ILE A 1 177 ? 0.403 5.756 -12.804 1.00 95.38 177 ILE A C 1
ATOM 1408 O O . ILE A 1 177 ? 0.693 6.683 -13.557 1.00 95.38 177 ILE A O 1
ATOM 1412 N N . SER A 1 178 ? -0.575 5.848 -11.902 1.00 96.38 178 SER A N 1
ATOM 1413 C CA . SER A 1 178 ? -1.367 7.050 -11.660 1.00 96.38 178 SER A CA 1
ATOM 1414 C C . SER A 1 178 ? -1.441 7.346 -10.168 1.00 96.38 178 SER A C 1
ATOM 1416 O O . SER A 1 178 ? -1.388 6.442 -9.328 1.00 96.38 178 SER A O 1
ATOM 1418 N N . LYS A 1 179 ? -1.599 8.633 -9.840 1.00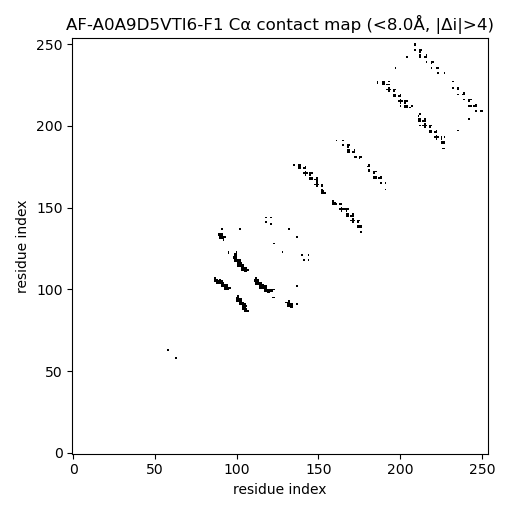 96.56 179 LYS A N 1
ATOM 1419 C CA . LYS A 1 179 ? -1.826 9.065 -8.460 1.00 96.56 179 LYS A CA 1
ATOM 1420 C C . LYS A 1 179 ? -3.096 8.429 -7.890 1.00 96.56 179 LYS A C 1
ATOM 1422 O O . LYS A 1 179 ? -3.073 7.941 -6.774 1.00 96.56 179 LYS A O 1
ATOM 1427 N N . GLU A 1 180 ? -4.160 8.348 -8.685 1.00 96.56 180 GLU A N 1
ATOM 1428 C CA . GLU A 1 180 ? -5.423 7.715 -8.291 1.00 96.56 180 GLU A CA 1
ATOM 1429 C C . GLU A 1 180 ? -5.247 6.249 -7.863 1.00 96.56 180 GLU A C 1
ATOM 1431 O O . GLU A 1 180 ? -5.761 5.846 -6.823 1.00 96.56 180 GLU A O 1
ATOM 1436 N N . LEU A 1 181 ? -4.474 5.457 -8.617 1.00 96.31 181 LEU A N 1
ATOM 1437 C CA . LEU A 1 181 ? -4.193 4.067 -8.253 1.00 96.31 181 LEU A CA 1
ATOM 1438 C C . LEU A 1 181 ? -3.356 3.987 -6.968 1.00 96.31 181 LEU A C 1
ATOM 1440 O O . LEU A 1 181 ? -3.658 3.188 -6.085 1.00 96.31 181 LEU A O 1
ATOM 1444 N N . SER A 1 182 ? -2.339 4.843 -6.837 1.00 97.19 182 SER A N 1
ATOM 1445 C CA . SER A 1 182 ? -1.520 4.942 -5.621 1.00 97.19 182 SER A CA 1
ATOM 1446 C C . SER A 1 182 ? -2.359 5.304 -4.391 1.00 97.19 182 SER A C 1
ATOM 1448 O O . SER A 1 182 ? -2.221 4.683 -3.334 1.00 97.19 182 SER A O 1
ATOM 1450 N N . ASP A 1 183 ? -3.245 6.289 -4.532 1.00 96.25 183 ASP A N 1
ATOM 1451 C CA . ASP A 1 183 ? -4.147 6.750 -3.480 1.00 96.25 183 ASP A CA 1
ATOM 1452 C C . ASP A 1 183 ? -5.143 5.635 -3.126 1.00 96.25 183 ASP A C 1
ATOM 1454 O O . ASP A 1 183 ? -5.337 5.341 -1.953 1.00 96.25 183 ASP A O 1
ATOM 1458 N N . SER A 1 184 ? -5.700 4.921 -4.110 1.00 95.81 184 SER A N 1
ATOM 1459 C CA . SER A 1 184 ? -6.589 3.771 -3.881 1.00 95.81 184 SER A CA 1
ATOM 1460 C C . SER A 1 184 ? -5.918 2.655 -3.064 1.00 95.81 184 SER A C 1
ATOM 1462 O O . SER A 1 184 ? -6.490 2.163 -2.086 1.00 95.81 184 SER A O 1
ATOM 1464 N N . ILE A 1 185 ? -4.672 2.297 -3.399 1.00 97.25 185 ILE A N 1
ATOM 1465 C CA . ILE A 1 185 ? -3.888 1.292 -2.661 1.00 97.25 185 ILE A CA 1
ATOM 1466 C C . ILE A 1 185 ? -3.599 1.772 -1.229 1.00 97.25 185 ILE A C 1
ATOM 1468 O O . ILE A 1 185 ? -3.737 1.001 -0.275 1.00 97.25 185 ILE A O 1
ATOM 1472 N N . SER A 1 186 ? -3.239 3.047 -1.068 1.00 96.00 186 SER A N 1
ATOM 1473 C CA . SER A 1 186 ? -2.950 3.653 0.239 1.00 96.00 186 SER A CA 1
ATOM 1474 C C . SER A 1 186 ? -4.200 3.707 1.122 1.00 96.00 186 SER A C 1
ATOM 1476 O O . SER A 1 186 ? -4.174 3.245 2.260 1.00 96.00 186 SER A O 1
ATOM 1478 N N . ASN A 1 187 ? -5.337 4.136 0.571 1.00 94.62 187 ASN A N 1
ATOM 1479 C CA . ASN A 1 187 ? -6.627 4.170 1.265 1.00 94.62 187 ASN A CA 1
ATOM 1480 C C . ASN A 1 187 ? -7.055 2.772 1.704 1.00 94.62 187 ASN A C 1
ATOM 1482 O O . ASN A 1 187 ? -7.625 2.584 2.777 1.00 94.62 187 ASN A O 1
ATOM 1486 N N . ARG A 1 188 ? -6.765 1.754 0.890 1.00 94.25 188 ARG A N 1
ATOM 1487 C CA . ARG A 1 188 ? -7.009 0.366 1.271 1.00 94.25 188 ARG A CA 1
ATOM 1488 C C . ARG A 1 188 ? -6.151 -0.060 2.465 1.00 94.25 188 ARG A C 1
ATOM 1490 O O . ARG A 1 188 ? -6.674 -0.720 3.359 1.00 94.25 188 ARG A O 1
ATOM 1497 N N . SER A 1 189 ? -4.873 0.319 2.504 1.00 94.56 189 SER A N 1
ATOM 1498 C CA . SER A 1 189 ? -4.006 0.090 3.670 1.00 94.56 189 SER A CA 1
ATOM 1499 C C . SER A 1 189 ? -4.560 0.779 4.927 1.00 94.56 189 SER A C 1
ATOM 1501 O O . SER A 1 189 ? -4.668 0.143 5.975 1.00 94.56 189 SER A O 1
ATOM 1503 N N . ASP A 1 190 ? -4.990 2.034 4.812 1.00 95.00 190 ASP A N 1
ATOM 1504 C CA . ASP A 1 190 ? -5.574 2.805 5.916 1.00 95.00 190 ASP A CA 1
ATOM 1505 C C . ASP A 1 190 ? -6.871 2.181 6.442 1.00 95.00 190 ASP A C 1
ATOM 1507 O O . ASP A 1 190 ? -7.087 2.082 7.650 1.00 95.00 190 ASP A O 1
ATOM 1511 N N . ARG A 1 191 ? -7.721 1.673 5.547 1.00 93.56 191 ARG A N 1
ATOM 1512 C CA . ARG A 1 191 ? -8.939 0.942 5.920 1.00 93.56 191 ARG A CA 1
ATOM 1513 C C . ARG A 1 191 ? -8.643 -0.323 6.730 1.00 93.56 191 ARG A C 1
ATOM 1515 O O . ARG A 1 191 ? -9.392 -0.627 7.659 1.00 93.56 191 ARG A O 1
ATOM 1522 N N . LEU A 1 192 ? -7.563 -1.047 6.421 1.00 93.69 192 LEU A N 1
ATOM 1523 C CA . LEU A 1 192 ? -7.136 -2.212 7.211 1.00 93.69 192 LEU A CA 1
ATOM 1524 C C . LEU A 1 192 ? -6.688 -1.800 8.617 1.00 93.69 192 LEU A C 1
ATOM 1526 O O . LEU A 1 192 ? -7.075 -2.435 9.599 1.00 93.69 192 LEU A O 1
ATOM 1530 N N . ASP A 1 193 ? -5.909 -0.724 8.728 1.00 95.06 193 ASP A N 1
ATOM 1531 C CA . ASP A 1 193 ? -5.477 -0.199 10.024 1.00 95.06 193 ASP A CA 1
ATOM 1532 C C . ASP A 1 193 ? -6.676 0.265 10.863 1.00 95.06 193 ASP A C 1
ATOM 1534 O O . ASP A 1 193 ? -6.775 -0.074 12.046 1.00 95.06 193 ASP A O 1
ATOM 1538 N N . ALA A 1 194 ? -7.623 0.977 10.246 1.00 95.81 194 ALA A N 1
ATOM 1539 C CA . ALA A 1 194 ? -8.841 1.431 10.902 1.00 95.81 194 ALA A CA 1
ATOM 1540 C C . ALA A 1 194 ? -9.665 0.248 11.421 1.00 95.81 194 ALA A C 1
ATOM 1542 O O . ALA A 1 194 ? -10.076 0.251 12.581 1.00 95.81 194 ALA A O 1
ATOM 1543 N N . PHE A 1 195 ? -9.847 -0.798 10.610 1.00 93.75 195 PHE A N 1
ATOM 1544 C CA . PHE A 1 195 ? -10.537 -2.018 11.031 1.00 93.75 195 PHE A CA 1
ATOM 1545 C C . PHE A 1 195 ? -9.880 -2.660 12.264 1.00 93.75 195 PHE A C 1
ATOM 1547 O O . PHE A 1 195 ? -10.564 -2.975 13.241 1.00 93.75 195 PHE A O 1
ATOM 1554 N N . ILE A 1 196 ? -8.550 -2.796 12.267 1.00 94.69 196 ILE A N 1
ATOM 1555 C CA . ILE A 1 196 ? -7.803 -3.362 13.401 1.00 94.69 196 ILE A CA 1
ATOM 1556 C C . ILE A 1 196 ? -7.973 -2.502 14.662 1.00 94.69 196 ILE A C 1
ATOM 1558 O O . ILE A 1 196 ? -8.156 -3.042 15.755 1.00 94.69 196 ILE A O 1
ATOM 1562 N N . LEU A 1 197 ? -7.904 -1.175 14.535 1.00 97.44 197 LEU A N 1
ATOM 1563 C CA . LEU A 1 197 ? -8.075 -0.243 15.653 1.00 97.44 197 LEU A CA 1
ATOM 1564 C C . LEU A 1 197 ? -9.489 -0.304 16.238 1.00 97.44 197 LEU A C 1
ATOM 1566 O O . LEU A 1 197 ? -9.642 -0.380 17.458 1.00 97.44 197 LEU A O 1
ATOM 1570 N N . ILE A 1 198 ? -10.510 -0.331 15.380 1.00 97.06 198 ILE A N 1
ATOM 1571 C CA . ILE A 1 198 ? -11.912 -0.467 15.790 1.00 97.06 198 ILE A CA 1
ATOM 1572 C C . ILE A 1 198 ? -12.119 -1.791 16.530 1.00 97.06 198 ILE A C 1
ATOM 1574 O O . ILE A 1 198 ? -12.685 -1.795 17.621 1.00 97.06 198 ILE A O 1
ATOM 1578 N N . TYR A 1 199 ? -11.599 -2.901 16.000 1.00 95.94 199 TYR A N 1
ATOM 1579 C CA . TYR A 1 199 ? -11.709 -4.201 16.659 1.00 95.94 199 TYR A CA 1
ATOM 1580 C C . TYR A 1 199 ? -11.016 -4.217 18.029 1.00 95.94 199 TYR A C 1
ATOM 1582 O O . TYR A 1 199 ? -11.590 -4.679 19.015 1.00 95.94 199 TYR A O 1
ATOM 1590 N N . LYS A 1 200 ? -9.804 -3.655 18.139 1.00 97.38 200 LYS A N 1
ATOM 1591 C CA . LYS A 1 200 ? -9.110 -3.515 19.432 1.00 97.38 200 LYS A CA 1
ATOM 1592 C C . LYS A 1 200 ? -9.928 -2.704 20.437 1.00 97.38 200 LYS A C 1
ATOM 1594 O O . LYS A 1 200 ? -9.975 -3.075 21.610 1.00 97.38 200 LYS A O 1
ATOM 1599 N N . ALA A 1 201 ? -10.565 -1.622 19.991 1.00 98.25 201 ALA A N 1
ATOM 1600 C CA . ALA A 1 201 ? -11.444 -0.822 20.834 1.00 98.25 201 ALA A CA 1
ATOM 1601 C C . ALA A 1 201 ? -12.653 -1.634 21.318 1.00 98.25 201 ALA A C 1
ATOM 1603 O O . ALA A 1 201 ? -12.935 -1.632 22.514 1.00 98.25 201 ALA A O 1
ATOM 1604 N N . ASP A 1 202 ? -13.307 -2.386 20.430 1.00 97.81 202 ASP A N 1
ATOM 1605 C CA . ASP A 1 202 ? -14.457 -3.226 20.782 1.00 97.81 202 ASP A CA 1
ATOM 1606 C C . ASP A 1 202 ? -14.086 -4.278 21.842 1.00 97.81 202 ASP A C 1
ATOM 1608 O O . ASP A 1 202 ? -14.787 -4.428 22.844 1.00 97.81 202 ASP A O 1
ATOM 1612 N N . ILE A 1 203 ? -12.931 -4.938 21.704 1.00 97.88 203 ILE A N 1
ATOM 1613 C CA . ILE A 1 203 ? -12.432 -5.891 22.710 1.00 97.88 203 ILE A CA 1
ATOM 1614 C C . ILE A 1 203 ? -12.168 -5.217 24.064 1.00 97.88 203 ILE A C 1
ATOM 1616 O O . ILE A 1 203 ? -12.460 -5.795 25.111 1.00 97.88 203 ILE A O 1
ATOM 1620 N N . LEU A 1 204 ? -11.620 -4.000 24.079 1.00 98.12 204 LEU A N 1
ATOM 1621 C CA . LEU A 1 204 ? -11.386 -3.261 25.322 1.00 98.12 204 LEU A CA 1
ATOM 1622 C C . LEU A 1 204 ? -12.694 -2.856 26.006 1.00 98.12 204 LEU A C 1
ATOM 1624 O O . LEU A 1 204 ? -12.803 -2.981 27.226 1.00 98.12 204 LEU A O 1
ATOM 1628 N N . VAL A 1 205 ? -13.699 -2.439 25.234 1.00 97.44 205 VAL A N 1
ATOM 1629 C CA . VAL A 1 205 ? -15.037 -2.145 25.760 1.00 97.44 205 VAL A CA 1
ATOM 1630 C C . VAL A 1 205 ? -15.630 -3.385 26.431 1.00 97.44 205 VAL A C 1
ATOM 1632 O O . VAL A 1 205 ? -16.110 -3.287 27.559 1.00 97.44 205 VAL A O 1
ATOM 1635 N N . LEU A 1 206 ? -15.513 -4.560 25.802 1.00 96.25 206 LEU A N 1
ATOM 1636 C CA . LEU A 1 206 ? -15.996 -5.825 26.369 1.00 96.25 206 LEU A CA 1
ATOM 1637 C C . LEU A 1 206 ? -15.289 -6.218 27.674 1.00 96.25 206 LEU A C 1
ATOM 1639 O O . LEU A 1 206 ? -15.920 -6.778 28.565 1.00 96.25 206 LEU A O 1
ATOM 1643 N N . LYS A 1 207 ? -13.996 -5.906 27.821 1.00 95.75 207 LYS A N 1
ATOM 1644 C CA . LYS A 1 207 ? -13.242 -6.185 29.057 1.00 95.75 207 LYS A CA 1
ATOM 1645 C C . LYS A 1 207 ? -13.694 -5.344 30.259 1.00 95.75 207 LYS A C 1
ATOM 1647 O O . LYS A 1 207 ? -13.320 -5.678 31.376 1.00 95.75 207 LYS A O 1
ATOM 1652 N N . GLY A 1 208 ? -14.429 -4.249 30.047 1.00 91.19 208 GLY A N 1
ATOM 1653 C CA . GLY A 1 208 ? -15.160 -3.536 31.100 1.00 91.19 208 GLY A CA 1
ATOM 1654 C C . GLY A 1 208 ? -14.306 -2.947 32.230 1.00 91.19 208 GLY A C 1
ATOM 1655 O O . GLY A 1 208 ? -14.295 -3.462 33.344 1.00 91.19 208 GLY A O 1
ATOM 1656 N N . SER A 1 209 ? -13.620 -1.827 31.981 1.00 95.50 209 SER A N 1
ATOM 1657 C CA . SER A 1 209 ? -12.988 -1.019 33.039 1.00 95.50 209 SER A CA 1
ATOM 1658 C C . SER A 1 209 ? -12.729 0.416 32.571 1.00 95.50 209 SER A C 1
ATOM 1660 O O . SER A 1 209 ? -12.636 0.665 31.371 1.00 95.50 209 SER A O 1
ATOM 1662 N N . ILE A 1 210 ? -12.566 1.360 33.509 1.00 95.69 210 ILE A N 1
ATOM 1663 C CA . ILE A 1 210 ? -12.236 2.763 33.186 1.00 95.69 210 ILE A CA 1
ATOM 1664 C C . ILE A 1 210 ? -10.976 2.864 32.297 1.00 95.69 210 ILE A C 1
ATOM 1666 O O . ILE A 1 210 ? -11.086 3.471 31.231 1.00 95.69 210 ILE A O 1
ATOM 1670 N N . PRO A 1 211 ? -9.829 2.233 32.641 1.00 97.19 211 PRO A N 1
ATOM 1671 C CA . PRO A 1 211 ? -8.647 2.262 31.776 1.00 97.19 211 PRO A CA 1
ATOM 1672 C C . PRO A 1 211 ? -8.901 1.678 30.380 1.00 97.19 211 PRO A C 1
ATOM 1674 O O . PRO A 1 211 ? -8.421 2.216 29.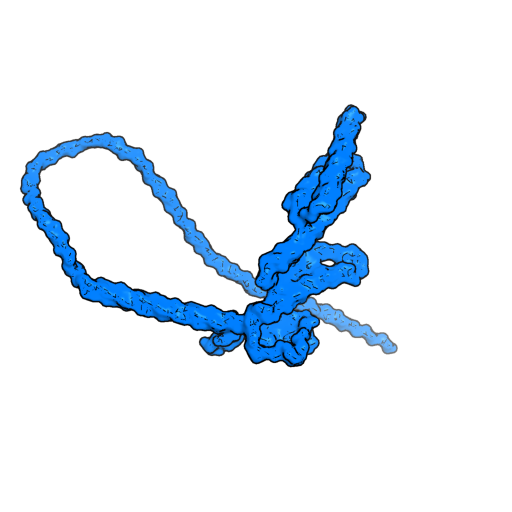383 1.00 97.19 211 PRO A O 1
ATOM 1677 N N . ASN A 1 212 ? -9.693 0.604 30.286 1.00 97.88 212 ASN A N 1
ATOM 1678 C CA . ASN A 1 212 ? -10.005 -0.009 28.997 1.00 97.88 212 ASN A CA 1
ATOM 1679 C C . ASN A 1 212 ? -10.864 0.911 28.120 1.00 97.88 212 ASN A C 1
ATOM 1681 O O . ASN A 1 212 ? -10.611 1.010 26.924 1.00 97.88 212 ASN A O 1
ATOM 1685 N N . PHE A 1 213 ? -11.851 1.608 28.690 1.00 98.12 213 PHE A N 1
ATOM 1686 C CA . PHE A 1 213 ? -12.673 2.565 27.942 1.00 98.12 213 PHE A CA 1
ATOM 1687 C C . PHE A 1 213 ? -11.851 3.760 27.442 1.00 98.12 213 PHE A C 1
ATOM 1689 O O . PHE A 1 213 ? -12.016 4.187 26.301 1.00 98.12 213 PHE A O 1
ATOM 1696 N N . GLU A 1 214 ? -10.925 4.276 28.253 1.00 97.94 214 GLU A N 1
ATOM 1697 C CA . GLU A 1 214 ? -10.016 5.355 27.843 1.00 97.94 214 GLU A CA 1
ATOM 1698 C C . GLU A 1 214 ? -9.096 4.912 26.697 1.00 97.94 214 GLU A C 1
ATOM 1700 O O . GLU A 1 214 ? -8.935 5.629 25.705 1.00 97.94 214 GLU A O 1
ATOM 1705 N N . GLN A 1 215 ? -8.553 3.696 26.775 1.00 98.50 215 GLN A N 1
ATOM 1706 C CA . GLN A 1 215 ? -7.734 3.138 25.703 1.00 98.50 215 GLN A CA 1
ATOM 1707 C C . GLN A 1 215 ? -8.555 2.822 24.439 1.00 98.50 215 GLN A C 1
ATOM 1709 O O . GLN A 1 215 ? -8.076 3.062 23.329 1.00 98.50 215 GLN A O 1
ATOM 1714 N N . ALA A 1 216 ? -9.800 2.358 24.576 1.00 98.44 216 ALA A N 1
ATOM 1715 C CA . ALA A 1 216 ? -10.711 2.155 23.451 1.00 98.44 216 ALA A CA 1
ATOM 1716 C C . ALA A 1 216 ? -10.982 3.473 22.708 1.00 98.44 216 ALA A C 1
ATOM 1718 O O . ALA A 1 216 ? -10.885 3.520 21.481 1.00 98.44 216 ALA A O 1
ATOM 1719 N N . LEU A 1 217 ? -11.233 4.566 23.441 1.00 98.44 217 LEU A N 1
ATOM 1720 C CA . LEU A 1 217 ? -11.371 5.902 22.853 1.00 98.44 217 LEU A CA 1
ATOM 1721 C C . LEU A 1 217 ? -10.105 6.339 22.111 1.00 98.44 217 LEU A C 1
ATOM 1723 O O . LEU A 1 217 ? -10.211 6.946 21.047 1.00 98.44 217 LEU A O 1
ATOM 1727 N N . ASN A 1 218 ? -8.916 6.024 22.633 1.00 98.50 218 ASN A N 1
ATOM 1728 C CA . ASN A 1 218 ? -7.661 6.326 21.947 1.00 98.50 218 ASN A CA 1
ATOM 1729 C C . ASN A 1 218 ? -7.558 5.592 20.598 1.00 98.50 218 ASN A C 1
ATOM 1731 O O . ASN A 1 218 ? -7.264 6.221 19.583 1.00 98.50 218 ASN A O 1
ATOM 1735 N N . TYR A 1 219 ? -7.860 4.290 20.549 1.00 98.62 219 TYR A N 1
ATOM 1736 C CA . TYR A 1 219 ? -7.842 3.549 19.283 1.00 98.62 219 TYR A CA 1
ATOM 1737 C C . TYR A 1 219 ? -8.881 4.055 18.278 1.00 98.62 219 TYR A C 1
ATOM 1739 O O . TYR A 1 219 ? -8.558 4.201 17.102 1.00 98.62 219 TYR A O 1
ATOM 1747 N N . LEU A 1 220 ? -10.096 4.391 18.721 1.00 98.56 220 LEU A N 1
ATOM 1748 C CA . LEU A 1 220 ? -11.116 4.957 17.832 1.00 98.56 220 LEU A CA 1
ATOM 1749 C C . LEU A 1 220 ? -10.706 6.334 17.283 1.00 98.56 220 LEU A C 1
ATOM 1751 O O . LEU A 1 220 ? -10.918 6.614 16.107 1.00 98.56 220 LEU A O 1
ATOM 1755 N N . LYS A 1 221 ? -10.062 7.181 18.097 1.00 98.25 221 LYS A N 1
ATOM 1756 C CA . LYS A 1 221 ? -9.511 8.466 17.634 1.00 98.25 221 LYS A CA 1
ATOM 1757 C C . LYS A 1 221 ? -8.375 8.280 16.631 1.00 98.25 221 LYS A C 1
ATOM 1759 O O . LYS A 1 221 ? -8.326 9.000 15.643 1.00 98.25 221 LYS A O 1
ATOM 1764 N N . GLN A 1 222 ? -7.495 7.302 16.848 1.00 98.19 222 GLN A N 1
ATOM 1765 C CA . GLN A 1 222 ? -6.471 6.947 15.861 1.00 98.19 222 GLN A CA 1
ATOM 1766 C C . GLN A 1 222 ? -7.106 6.491 14.543 1.00 98.19 222 GLN A C 1
ATOM 1768 O O . GLN A 1 222 ? -6.639 6.899 13.486 1.00 98.19 222 GLN A O 1
ATOM 1773 N N . ALA A 1 223 ? -8.199 5.722 14.595 1.00 97.56 223 ALA A N 1
ATOM 1774 C CA . ALA A 1 223 ? -8.910 5.287 13.394 1.00 97.56 223 ALA A CA 1
ATOM 1775 C C . ALA A 1 223 ? -9.517 6.460 12.600 1.00 97.56 223 ALA A C 1
ATOM 1777 O O . ALA A 1 223 ? -9.508 6.421 11.375 1.00 97.56 223 ALA A O 1
ATOM 1778 N N . LEU A 1 224 ? -9.990 7.523 13.267 1.00 96.56 224 LEU A N 1
ATOM 1779 C CA . LEU A 1 224 ? -10.489 8.736 12.596 1.00 96.56 224 LEU A CA 1
ATOM 1780 C C . LEU A 1 224 ? -9.410 9.534 11.858 1.00 96.56 224 LEU A C 1
ATOM 1782 O O . LEU A 1 224 ? -9.739 10.278 10.937 1.00 96.56 224 LEU A O 1
ATOM 1786 N N . ASN A 1 225 ? -8.148 9.396 12.264 1.00 96.31 225 ASN A N 1
ATOM 1787 C CA . ASN A 1 225 ? -7.029 10.091 11.629 1.00 96.31 225 ASN A CA 1
ATOM 1788 C C . ASN A 1 225 ? -6.541 9.389 10.349 1.00 96.31 225 ASN A C 1
ATOM 1790 O O . ASN A 1 225 ? -5.668 9.921 9.668 1.00 96.31 225 ASN A O 1
ATOM 1794 N N . LEU A 1 226 ? -7.071 8.203 10.034 1.00 96.38 226 LEU A N 1
ATOM 1795 C CA . LEU A 1 226 ? -6.748 7.448 8.823 1.00 96.38 226 LEU A CA 1
ATOM 1796 C C . LEU A 1 226 ? -7.642 7.871 7.653 1.00 96.38 226 LEU A C 1
ATOM 1798 O O . LEU A 1 226 ? -8.739 8.405 7.855 1.00 96.38 226 LEU A O 1
ATOM 1802 N N . ASN A 1 227 ? -7.210 7.599 6.418 1.00 94.38 227 ASN A N 1
ATOM 1803 C CA . ASN A 1 227 ? -8.008 7.915 5.239 1.00 94.38 227 ASN A CA 1
ATOM 1804 C C . ASN A 1 227 ? -9.117 6.877 4.988 1.00 94.38 227 ASN A C 1
ATOM 1806 O O . ASN A 1 227 ? -9.032 6.020 4.108 1.00 94.38 227 ASN A O 1
ATOM 1810 N N . ILE A 1 228 ? -10.170 6.959 5.798 1.00 93.38 228 ILE A N 1
ATOM 1811 C CA . ILE A 1 228 ? -11.391 6.153 5.696 1.00 93.38 228 ILE A CA 1
ATOM 1812 C C . ILE A 1 228 ? -12.548 6.951 5.077 1.00 93.38 228 ILE A C 1
ATOM 1814 O O . ILE A 1 228 ? -12.572 8.185 5.130 1.00 93.38 228 ILE A O 1
A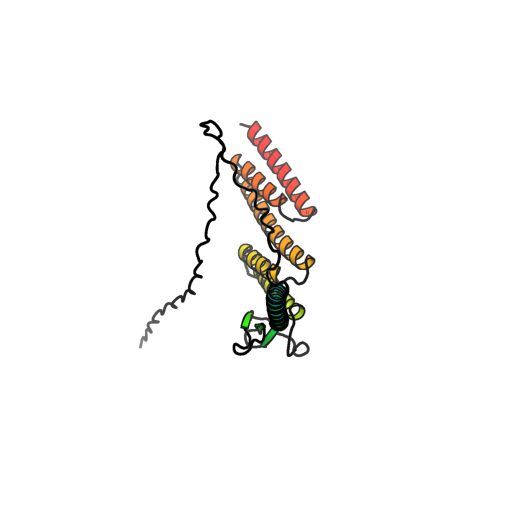TOM 1818 N N . ASP A 1 229 ? -13.514 6.249 4.477 1.00 92.75 229 ASP A N 1
ATOM 1819 C CA . ASP A 1 229 ? -14.685 6.888 3.862 1.00 92.75 229 ASP A CA 1
ATOM 1820 C C . ASP A 1 229 ? -15.676 7.443 4.896 1.00 92.75 229 ASP A C 1
ATOM 1822 O O . ASP A 1 229 ? -15.575 7.188 6.096 1.00 92.75 229 ASP A O 1
ATOM 1826 N N . GLU A 1 230 ? -16.634 8.236 4.421 1.00 93.81 230 GLU A N 1
ATOM 1827 C CA . GLU A 1 230 ? -17.612 8.929 5.262 1.00 93.81 230 GLU A CA 1
ATOM 1828 C C . GLU A 1 230 ? -18.468 7.965 6.098 1.00 93.81 230 GLU A C 1
ATOM 1830 O O . GLU A 1 230 ? -18.653 8.191 7.293 1.00 93.81 230 GLU A O 1
ATOM 1835 N N . LEU A 1 231 ? -18.891 6.831 5.529 1.00 93.62 231 LEU A N 1
ATOM 1836 C CA . LEU A 1 231 ? -19.679 5.828 6.254 1.00 93.62 231 LEU A CA 1
ATOM 1837 C C . LEU A 1 231 ? -18.873 5.203 7.398 1.00 93.62 231 LEU A C 1
ATOM 1839 O O . LEU A 1 231 ? -19.388 4.995 8.501 1.00 93.62 231 LEU A O 1
ATOM 1843 N N . GLN A 1 232 ? -17.595 4.913 7.154 1.00 94.06 232 GLN A N 1
ATOM 1844 C CA . GLN A 1 232 ? -16.688 4.420 8.185 1.00 94.06 232 GLN A CA 1
ATOM 1845 C C . GLN A 1 232 ? -16.420 5.480 9.259 1.00 94.06 232 GLN A C 1
ATOM 1847 O O . GLN A 1 232 ? -16.433 5.147 10.446 1.00 94.06 232 GLN A O 1
ATOM 1852 N N . LYS A 1 233 ? -16.236 6.752 8.883 1.00 96.69 233 LYS A N 1
ATOM 1853 C CA . LYS A 1 233 ? -16.079 7.858 9.844 1.00 96.69 233 LYS A CA 1
ATOM 1854 C C . LYS A 1 233 ? -17.294 7.979 10.754 1.00 96.69 233 LYS A C 1
ATOM 1856 O O . LYS A 1 233 ? -17.132 8.023 11.973 1.00 96.69 233 LYS A O 1
ATOM 1861 N N . ASP A 1 234 ? -18.495 7.936 10.190 1.00 97.44 234 ASP A N 1
ATOM 1862 C CA . ASP A 1 234 ? -19.747 7.982 10.946 1.00 97.44 234 ASP A CA 1
ATOM 1863 C C . ASP A 1 234 ? -19.875 6.821 11.933 1.00 97.44 234 ASP A C 1
ATOM 1865 O O . ASP A 1 234 ? -20.287 7.010 13.083 1.00 97.44 234 ASP A O 1
ATOM 1869 N N . LEU A 1 235 ? -19.502 5.608 11.515 1.00 95.94 235 LEU A N 1
ATOM 1870 C CA . LEU A 1 235 ? -19.476 4.444 12.397 1.00 95.94 235 LEU A CA 1
ATOM 1871 C C . LEU A 1 235 ? -18.513 4.655 13.573 1.00 95.94 235 LEU A C 1
ATOM 1873 O O . LEU A 1 235 ? -18.874 4.384 14.722 1.00 95.94 235 LEU A O 1
ATOM 1877 N N . VAL A 1 236 ? -17.301 5.145 13.304 1.00 97.94 236 VAL A N 1
ATOM 1878 C CA . VAL A 1 236 ? -16.292 5.3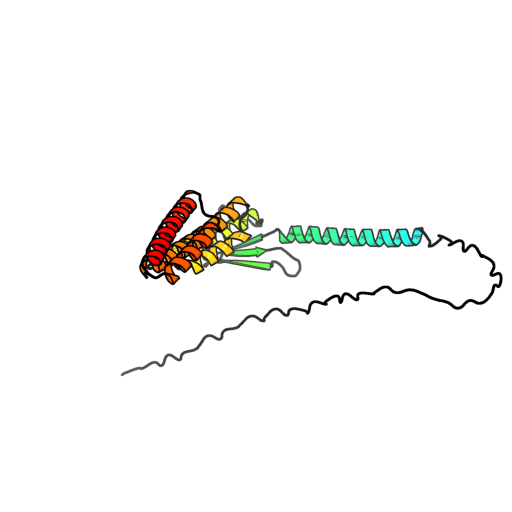94 14.342 1.00 97.94 236 VAL A CA 1
ATOM 1879 C C . VAL A 1 236 ? -16.753 6.493 15.301 1.00 97.94 236 VAL A C 1
ATOM 1881 O O . VAL A 1 236 ? -16.651 6.318 16.515 1.00 97.94 236 VAL A O 1
ATOM 1884 N N . LEU A 1 237 ? -17.338 7.583 14.796 1.00 98.25 237 LEU A N 1
ATOM 1885 C CA . LEU A 1 237 ? -17.900 8.659 15.619 1.00 98.25 237 LEU A CA 1
ATOM 1886 C C . LEU A 1 237 ? -19.024 8.155 16.535 1.00 98.25 237 LEU A C 1
ATOM 1888 O O . LEU A 1 237 ? -19.039 8.469 17.728 1.00 98.25 237 LEU A O 1
ATOM 1892 N N . LYS A 1 238 ? -19.931 7.316 16.017 1.00 98.19 238 LYS A N 1
ATOM 1893 C CA . LYS A 1 238 ? -20.980 6.675 16.828 1.00 98.19 238 LYS A CA 1
ATOM 1894 C C . LYS A 1 238 ? -20.383 5.802 17.930 1.00 98.19 238 LYS A C 1
ATOM 1896 O O . LYS A 1 238 ? -20.819 5.896 19.077 1.00 98.19 238 LYS A O 1
ATOM 1901 N N . LYS A 1 239 ? -19.364 4.994 17.616 1.00 98.06 239 LYS A N 1
ATOM 1902 C CA . LYS A 1 239 ? -18.655 4.177 18.614 1.00 98.06 239 LYS A CA 1
ATOM 1903 C C . LYS A 1 239 ? -17.989 5.041 19.686 1.00 98.06 239 LYS A C 1
ATOM 1905 O O . LYS A 1 239 ? -18.130 4.733 20.864 1.00 98.06 239 LYS A O 1
ATOM 1910 N N . ILE A 1 240 ? -17.330 6.140 19.310 1.00 98.50 240 ILE A N 1
ATOM 1911 C CA . ILE A 1 240 ? -16.728 7.086 20.266 1.00 98.50 240 ILE A CA 1
ATOM 1912 C C . ILE A 1 240 ? -17.781 7.599 21.241 1.00 98.50 240 ILE A C 1
ATOM 1914 O O . ILE A 1 240 ? -17.564 7.521 22.447 1.00 98.50 240 ILE A O 1
ATOM 1918 N N . LYS A 1 241 ? -18.934 8.055 20.734 1.00 98.31 241 LYS A N 1
ATOM 1919 C CA . LYS A 1 241 ? -20.034 8.538 21.574 1.00 98.31 241 LYS A CA 1
ATOM 1920 C C . LYS A 1 241 ? -20.476 7.479 22.588 1.00 98.31 241 LYS A C 1
ATOM 1922 O O . LYS A 1 241 ? -20.491 7.753 23.783 1.00 98.31 241 LYS A O 1
ATOM 1927 N N . VAL A 1 242 ? -20.750 6.257 22.125 1.00 97.81 242 VAL A N 1
ATOM 1928 C CA . VAL A 1 242 ? -21.173 5.145 22.994 1.00 97.81 242 VAL A CA 1
ATOM 1929 C C . VAL A 1 242 ? -20.145 4.872 24.095 1.00 97.81 242 VAL A C 1
ATOM 1931 O O . VAL A 1 242 ? -20.506 4.755 25.264 1.00 97.81 242 VAL A O 1
ATOM 1934 N N . VAL A 1 243 ? -18.857 4.798 23.754 1.00 97.75 243 VAL A N 1
ATOM 1935 C CA . VAL A 1 243 ? -17.804 4.525 24.744 1.00 97.75 243 VAL A CA 1
ATOM 1936 C C . VAL A 1 243 ? -17.635 5.691 25.723 1.00 97.75 243 VAL A C 1
ATOM 1938 O O . VAL A 1 243 ? -17.426 5.461 26.914 1.00 97.75 243 VAL A O 1
ATOM 1941 N N . SER A 1 244 ? -17.762 6.937 25.260 1.00 97.62 244 SER A N 1
ATOM 1942 C CA . SER A 1 244 ? -17.747 8.120 26.127 1.00 97.62 244 SER A CA 1
ATOM 1943 C C . SER A 1 244 ? -18.901 8.116 27.136 1.00 97.62 244 SER A C 1
ATOM 1945 O O . SER A 1 244 ? -18.661 8.371 28.318 1.00 97.62 244 SER A O 1
ATOM 1947 N N . ASP A 1 245 ? -20.113 7.755 26.710 1.00 97.12 245 ASP A N 1
ATOM 1948 C CA . ASP A 1 245 ? -21.294 7.675 27.581 1.00 97.12 245 ASP A CA 1
ATOM 1949 C C . ASP A 1 245 ? -21.139 6.569 28.646 1.00 97.12 245 ASP A C 1
ATOM 1951 O O . ASP A 1 245 ? -21.442 6.776 29.829 1.00 97.12 245 ASP A O 1
ATOM 1955 N N . ILE A 1 246 ? -20.593 5.408 28.256 1.00 95.50 246 ILE A N 1
ATOM 1956 C CA . ILE A 1 246 ? -20.262 4.308 29.178 1.00 95.50 246 ILE A CA 1
ATOM 1957 C C . ILE A 1 246 ? -19.220 4.763 30.207 1.00 95.50 246 ILE A C 1
ATOM 1959 O O . ILE A 1 246 ? -19.381 4.519 31.406 1.00 95.50 246 ILE A O 1
ATOM 1963 N N . LEU A 1 247 ? -18.159 5.443 29.764 1.00 95.62 247 LEU A N 1
ATOM 1964 C CA . LEU A 1 247 ? -17.091 5.932 30.635 1.00 95.62 247 LEU A CA 1
ATOM 1965 C C . LEU A 1 247 ? -17.614 6.940 31.665 1.00 95.62 247 LEU A C 1
ATOM 1967 O O . LEU A 1 247 ? -17.302 6.809 32.850 1.00 95.62 247 LEU A O 1
ATOM 1971 N N . ALA A 1 248 ? -18.427 7.910 31.237 1.00 95.31 248 ALA A N 1
ATOM 1972 C CA . ALA A 1 248 ? -19.034 8.900 32.124 1.00 95.31 248 ALA A CA 1
ATOM 1973 C C . ALA A 1 248 ? -19.941 8.235 33.170 1.00 95.31 248 ALA A C 1
ATOM 1975 O O . ALA A 1 248 ? -19.792 8.473 34.369 1.00 95.31 248 ALA A O 1
ATOM 1976 N N . SER A 1 249 ? -20.804 7.316 32.727 1.00 93.38 249 SER A N 1
ATOM 1977 C CA . SER A 1 249 ? -21.700 6.557 33.607 1.00 93.38 249 SER A CA 1
ATOM 1978 C C . SER A 1 249 ? -20.941 5.678 34.605 1.00 93.38 249 SER A C 1
ATOM 1980 O O . SER A 1 249 ? -21.382 5.494 35.735 1.00 93.38 249 SER A O 1
ATOM 1982 N N . THR A 1 250 ? -19.791 5.128 34.205 1.00 91.56 250 THR A N 1
ATOM 1983 C CA . THR A 1 250 ? -18.956 4.284 35.074 1.00 91.56 250 THR A CA 1
ATOM 1984 C C . THR A 1 250 ? -18.186 5.117 36.098 1.00 91.56 250 THR A C 1
ATOM 1986 O O . THR A 1 250 ? -18.021 4.683 37.235 1.00 91.56 250 THR A O 1
ATOM 1989 N N . LYS A 1 251 ? -17.737 6.324 35.724 1.00 90.31 251 LYS A N 1
ATOM 1990 C CA . LYS A 1 251 ? -17.074 7.264 36.640 1.00 90.31 251 LYS A CA 1
ATOM 1991 C C . LYS A 1 251 ? -18.043 7.847 37.670 1.00 90.31 251 LYS A C 1
ATOM 1993 O O . LYS A 1 251 ? -17.663 7.957 38.823 1.00 90.31 251 LYS A O 1
ATOM 1998 N N . GLY A 1 252 ? -19.281 8.158 37.279 1.00 81.06 252 GLY A N 1
ATOM 1999 C CA . GLY A 1 252 ? -20.303 8.701 38.187 1.00 81.06 252 GLY A CA 1
ATOM 2000 C C . GLY A 1 252 ? -20.926 7.691 39.163 1.00 81.06 252 GLY A C 1
ATOM 2001 O O . GLY A 1 252 ? -21.697 8.091 40.026 1.00 81.06 252 GLY A O 1
ATOM 2002 N N . LYS A 1 253 ? -20.629 6.392 39.021 1.00 69.94 253 LYS A N 1
ATOM 2003 C CA . LYS A 1 253 ? -21.087 5.317 39.924 1.00 69.94 253 LYS A CA 1
ATOM 2004 C C . LYS A 1 253 ? -20.047 4.905 40.979 1.00 69.94 253 LYS A C 1
ATOM 2006 O O . LYS A 1 253 ? -20.340 4.009 41.767 1.00 69.94 253 LYS A O 1
ATOM 2011 N N . LYS A 1 254 ? -18.844 5.484 40.949 1.00 53.00 254 LYS A N 1
ATOM 2012 C CA . LYS A 1 254 ? -17.801 5.294 41.969 1.00 53.00 254 LYS A CA 1
ATOM 2013 C C . LYS A 1 254 ? -17.860 6.419 42.987 1.00 53.00 254 LYS A C 1
ATOM 2015 O O . LYS A 1 254 ? -17.588 6.111 44.164 1.00 53.00 254 LYS A O 1
#